Protein AF-A0A232FLD1-F1 (afdb_monomer_lite)

Secondary structure (DSSP, 8-state):
--HHHHHHHHHHHHHHHT--HHHHHHHHHHHHHHHHHTT------B---EEE-SSSSEEE---SS---B-PPPPPPPTTEEEEEE--TTS--SEEEEEE--SS--SS------TT---PPP--------HHHHHHHHHS-HHHHHHHHHHHH------------S--S---------------SSSSSSS--

Structure (mmCIF, N/CA/C/O backbone):
data_AF-A0A232FLD1-F1
#
_entry.id   AF-A0A232FLD1-F1
#
loop_
_atom_site.group_PDB
_atom_site.id
_atom_site.type_symbol
_atom_site.label_atom_id
_atom_site.label_alt_id
_atom_site.label_comp_id
_atom_site.label_asym_id
_atom_site.label_entity_id
_atom_site.label_seq_id
_atom_site.pdbx_PDB_ins_code
_atom_site.Cartn_x
_atom_site.Cartn_y
_atom_site.Cartn_z
_atom_site.occupancy
_atom_site.B_iso_or_equiv
_atom_site.auth_seq_id
_atom_site.auth_comp_id
_atom_site.auth_asym_id
_atom_site.auth_atom_id
_atom_site.pdbx_PDB_model_num
ATOM 1 N N . MET A 1 1 ? 43.182 34.857 35.102 1.00 57.34 1 MET A N 1
ATOM 2 C CA . MET A 1 1 ? 42.384 33.949 35.948 1.00 57.34 1 MET A CA 1
ATOM 3 C C . MET A 1 1 ? 42.572 34.431 37.368 1.00 57.34 1 MET A C 1
ATOM 5 O O . MET A 1 1 ? 43.715 34.477 37.807 1.00 57.34 1 MET A O 1
ATOM 9 N N . SER A 1 2 ? 41.520 34.961 37.990 1.00 70.44 2 SER A N 1
ATOM 10 C CA . SER A 1 2 ? 41.622 35.536 39.333 1.00 70.44 2 SER A CA 1
ATOM 11 C C . SER A 1 2 ? 41.696 34.419 40.380 1.00 70.44 2 SER A C 1
ATOM 13 O O . SER A 1 2 ? 41.243 33.302 40.125 1.00 70.44 2 SER A O 1
ATOM 15 N N . ASP A 1 3 ? 42.262 34.694 41.558 1.00 75.56 3 ASP A N 1
ATOM 16 C CA . ASP A 1 3 ? 42.304 33.707 42.648 1.00 75.56 3 ASP A CA 1
ATOM 17 C C . ASP A 1 3 ? 40.899 33.240 43.076 1.00 75.56 3 ASP A C 1
ATOM 19 O O . ASP A 1 3 ? 40.738 32.104 43.521 1.00 75.56 3 ASP A O 1
ATOM 23 N N . ALA A 1 4 ? 39.872 34.070 42.857 1.00 72.56 4 ALA A N 1
ATOM 24 C CA . ALA A 1 4 ? 38.474 33.713 43.082 1.00 72.56 4 ALA A CA 1
ATOM 25 C C . ALA A 1 4 ? 37.968 32.645 42.093 1.00 72.56 4 ALA A C 1
ATOM 27 O O . ALA A 1 4 ? 37.269 31.720 42.500 1.00 72.56 4 ALA A O 1
ATOM 28 N N . ASP A 1 5 ? 38.373 32.718 40.820 1.00 74.94 5 ASP A N 1
ATOM 29 C CA . ASP A 1 5 ? 37.974 31.739 39.798 1.00 74.94 5 ASP A CA 1
ATOM 30 C C . ASP A 1 5 ? 38.596 30.363 40.068 1.00 74.94 5 ASP A C 1
ATOM 32 O O . ASP A 1 5 ? 37.961 29.330 39.859 1.00 74.94 5 ASP A O 1
ATOM 36 N N . ARG A 1 6 ? 39.842 30.343 40.564 1.00 77.50 6 ARG A N 1
ATOM 37 C CA . ARG A 1 6 ? 40.538 29.105 40.946 1.00 77.50 6 ARG A CA 1
ATOM 38 C C . ARG A 1 6 ? 39.862 28.432 42.140 1.00 77.50 6 ARG A C 1
ATOM 40 O O . ARG A 1 6 ? 39.667 27.220 42.113 1.00 77.50 6 ARG A O 1
ATOM 47 N N . ALA A 1 7 ? 39.452 29.214 43.138 1.00 75.50 7 ALA A N 1
ATOM 48 C CA . ALA A 1 7 ? 38.727 28.702 44.296 1.00 75.50 7 ALA A CA 1
ATOM 49 C C . ALA A 1 7 ? 37.329 28.167 43.928 1.00 75.50 7 ALA A C 1
ATOM 51 O O . ALA A 1 7 ? 36.922 27.129 44.448 1.00 75.50 7 ALA A O 1
ATOM 52 N N . ASP A 1 8 ? 36.612 28.819 43.002 1.00 78.94 8 ASP A N 1
ATOM 53 C CA . ASP A 1 8 ? 35.313 28.326 42.512 1.00 78.94 8 ASP A CA 1
ATOM 54 C C . ASP A 1 8 ? 35.464 27.000 41.747 1.00 78.94 8 ASP A C 1
ATOM 56 O O . ASP A 1 8 ? 34.686 26.064 41.946 1.00 78.94 8 ASP A O 1
ATOM 60 N N . LEU A 1 9 ? 36.510 26.870 40.924 1.00 74.81 9 LEU A N 1
ATOM 61 C CA . LEU A 1 9 ? 36.803 25.632 40.197 1.00 74.81 9 LEU A CA 1
ATOM 62 C C . LEU A 1 9 ? 37.177 24.477 41.135 1.00 74.81 9 LEU A C 1
ATOM 64 O O . LEU A 1 9 ? 36.679 23.362 40.964 1.00 74.81 9 LEU A O 1
ATOM 68 N N . GLU A 1 10 ? 38.002 24.740 42.150 1.00 79.25 10 GLU A N 1
ATOM 69 C CA . GLU A 1 10 ? 38.352 23.752 43.176 1.00 79.25 10 GLU A CA 1
ATOM 70 C C . GLU A 1 10 ? 37.126 23.340 44.006 1.00 79.25 10 GLU A C 1
ATOM 72 O O . GLU A 1 10 ? 36.937 22.151 44.273 1.00 79.25 10 GLU A O 1
ATOM 77 N N . ALA A 1 11 ? 36.238 24.283 44.344 1.00 74.50 11 ALA A N 1
ATOM 78 C CA . ALA A 1 11 ? 34.995 23.995 45.058 1.00 74.50 11 ALA A CA 1
ATOM 79 C C . ALA A 1 11 ? 34.036 23.125 44.228 1.00 74.50 11 ALA A C 1
ATOM 81 O O . ALA A 1 11 ? 33.461 22.164 44.748 1.00 74.50 11 ALA A O 1
ATOM 82 N N . ARG A 1 12 ? 33.905 23.403 42.924 1.00 75.00 12 ARG A N 1
ATOM 83 C CA . ARG A 1 12 ? 33.100 22.583 42.004 1.00 75.00 12 ARG A CA 1
ATOM 84 C C . ARG A 1 12 ? 33.678 21.182 41.850 1.00 75.00 12 ARG A C 1
ATOM 86 O O . ARG A 1 12 ? 32.932 20.214 41.983 1.00 75.00 12 ARG A O 1
ATOM 93 N N . TYR A 1 13 ? 34.991 21.053 41.663 1.00 69.25 13 TYR A N 1
ATOM 94 C CA . TYR A 1 13 ? 35.650 19.749 41.555 1.00 69.25 13 TYR A CA 1
ATOM 95 C C . TYR A 1 13 ? 35.522 18.925 42.849 1.00 69.25 13 TYR A C 1
ATOM 97 O O . TYR A 1 13 ? 35.191 17.739 42.810 1.00 69.25 13 TYR A O 1
ATOM 105 N N . ALA A 1 14 ? 35.672 19.564 44.012 1.00 67.00 14 ALA A N 1
ATOM 106 C CA . ALA A 1 14 ? 35.468 18.925 45.311 1.00 67.00 14 ALA A CA 1
ATOM 107 C C . ALA A 1 14 ? 34.004 18.508 45.551 1.00 67.00 14 ALA A C 1
ATOM 109 O O . ALA A 1 14 ? 33.750 17.473 46.172 1.00 67.00 14 ALA A O 1
ATOM 110 N N . SER A 1 15 ? 33.033 19.281 45.048 1.00 68.31 15 SER A N 1
ATOM 111 C CA . SER A 1 15 ? 31.611 18.916 45.107 1.00 68.31 15 SER A CA 1
ATOM 112 C C . SER A 1 15 ? 31.286 17.700 44.234 1.00 68.31 15 SER A C 1
ATOM 114 O O . SER A 1 15 ? 30.453 16.877 44.613 1.00 68.31 15 SER A O 1
ATOM 116 N N . GLU A 1 16 ? 32.003 17.538 43.118 1.00 65.38 16 GLU A N 1
ATOM 117 C CA . GLU A 1 16 ? 31.844 16.417 42.196 1.00 65.38 16 GLU A CA 1
ATOM 118 C C . GLU A 1 16 ? 32.404 15.114 42.790 1.00 65.38 16 GLU A C 1
ATOM 120 O O . GLU A 1 16 ? 31.765 14.068 42.711 1.00 65.38 16 GLU A O 1
ATOM 125 N N . LEU A 1 17 ? 33.543 15.191 43.488 1.00 61.59 17 LEU A N 1
ATOM 126 C CA . LEU A 1 17 ? 34.167 14.057 44.187 1.00 61.59 17 LEU A CA 1
ATOM 127 C C . LEU A 1 17 ? 33.412 13.607 45.451 1.00 61.59 17 LEU A C 1
ATOM 129 O O . LEU A 1 17 ? 33.620 12.490 45.922 1.00 61.59 17 LEU A O 1
ATOM 133 N N . ARG A 1 18 ? 32.522 14.444 46.006 1.00 62.69 18 ARG A N 1
ATOM 134 C CA . ARG A 1 18 ? 31.638 14.081 47.135 1.00 62.69 18 ARG A CA 1
ATOM 135 C C . ARG A 1 18 ? 30.351 13.374 46.715 1.00 62.69 18 ARG A C 1
ATOM 137 O O . ARG A 1 18 ? 29.563 12.986 47.580 1.00 62.69 18 ARG A O 1
ATOM 144 N N . LYS A 1 19 ? 30.105 13.206 45.417 1.00 65.31 19 LYS A N 1
ATOM 145 C CA . LYS A 1 19 ? 28.912 12.519 44.920 1.00 65.31 19 LYS A CA 1
ATOM 146 C C . LYS A 1 19 ? 29.014 11.033 45.247 1.00 65.31 19 LYS A C 1
ATOM 148 O O . LYS A 1 19 ? 29.755 10.284 44.622 1.00 65.31 19 LYS A O 1
ATOM 153 N N . GLY A 1 20 ? 28.277 10.618 46.273 1.00 64.62 20 GLY A N 1
ATOM 154 C CA . GLY A 1 20 ? 28.237 9.229 46.714 1.00 64.62 20 GLY A CA 1
ATOM 155 C C . GLY A 1 20 ? 27.625 8.285 45.667 1.00 64.62 20 GLY A C 1
ATOM 156 O O . GLY A 1 20 ? 27.011 8.733 44.694 1.00 64.62 20 GLY A O 1
ATOM 157 N N . PRO A 1 21 ? 27.709 6.964 45.890 1.00 59.19 21 PRO A N 1
ATOM 158 C CA . PRO A 1 21 ? 27.173 5.946 44.980 1.00 59.19 21 PRO A CA 1
ATOM 159 C C . PRO A 1 21 ? 25.674 6.126 44.686 1.00 59.19 21 PRO A C 1
ATOM 161 O O . PRO A 1 21 ? 25.210 5.776 43.604 1.00 59.19 21 PRO A O 1
ATOM 164 N N . LEU A 1 22 ? 24.937 6.759 45.605 1.00 59.09 22 LEU A N 1
ATOM 165 C CA . LEU A 1 22 ? 23.527 7.109 45.442 1.00 59.09 22 LEU A CA 1
ATOM 166 C C . LEU A 1 22 ? 23.293 8.165 44.339 1.00 59.09 22 LEU A C 1
ATOM 168 O O . LEU A 1 22 ? 22.346 8.036 43.574 1.00 59.09 22 LEU A O 1
ATOM 172 N N . TYR A 1 23 ? 24.170 9.170 44.200 1.00 64.25 23 TYR A N 1
ATOM 173 C CA . TYR A 1 23 ? 24.067 10.188 43.139 1.00 64.25 23 TYR A CA 1
ATOM 174 C C . TYR A 1 23 ? 24.330 9.582 41.755 1.00 64.25 23 TYR A C 1
ATOM 176 O O . TYR A 1 23 ? 23.629 9.890 40.791 1.00 64.25 23 TYR A O 1
ATOM 184 N N . SER A 1 24 ? 25.314 8.682 41.673 1.00 60.22 24 SER A N 1
ATOM 185 C CA . SER A 1 24 ? 25.627 7.945 40.446 1.00 60.22 24 SER A CA 1
ATOM 186 C C . SER A 1 24 ? 24.468 7.024 40.042 1.00 60.22 24 SER A C 1
ATOM 188 O O . SER A 1 24 ? 24.045 7.036 38.890 1.00 60.22 24 SER A O 1
ATOM 190 N N . ALA A 1 25 ? 23.865 6.313 41.004 1.00 61.12 25 ALA A N 1
ATOM 191 C CA . ALA A 1 25 ? 22.706 5.454 40.766 1.00 61.12 25 ALA A CA 1
ATOM 192 C C . ALA A 1 25 ? 21.467 6.229 40.277 1.00 61.12 25 ALA A C 1
ATOM 194 O O . ALA A 1 25 ? 20.800 5.771 39.353 1.00 61.12 25 ALA A O 1
ATOM 195 N N . VAL A 1 26 ? 21.188 7.414 40.839 1.00 65.88 26 VAL A N 1
ATOM 196 C CA . VAL A 1 26 ? 20.074 8.283 40.409 1.00 65.88 26 VAL A CA 1
ATOM 197 C C . VAL A 1 26 ? 20.296 8.813 38.990 1.00 65.88 26 VAL A C 1
ATOM 199 O O . VAL A 1 26 ? 19.385 8.758 38.168 1.00 65.88 26 VAL A O 1
ATOM 202 N N . LYS A 1 27 ? 21.519 9.253 38.659 1.00 68.19 27 LYS A N 1
ATOM 203 C CA . LYS A 1 27 ? 21.869 9.663 37.289 1.00 68.19 27 LYS A CA 1
ATOM 204 C C . LYS A 1 27 ? 21.741 8.506 36.297 1.00 68.19 27 LYS A C 1
ATOM 206 O O . LYS A 1 27 ? 21.186 8.704 35.223 1.00 68.19 27 LYS A O 1
ATOM 211 N N . ILE A 1 28 ? 22.204 7.307 36.655 1.00 63.25 28 ILE A N 1
ATOM 212 C CA . ILE A 1 28 ? 22.067 6.103 35.822 1.00 63.25 28 ILE A CA 1
ATOM 213 C C . ILE A 1 28 ? 20.587 5.774 35.581 1.00 63.25 28 ILE A C 1
ATOM 215 O O . ILE A 1 28 ? 20.222 5.510 34.441 1.00 63.25 28 ILE A O 1
ATOM 219 N N . PHE A 1 29 ? 19.736 5.847 36.611 1.00 61.19 29 PHE A N 1
ATOM 220 C CA . PHE A 1 29 ? 18.293 5.601 36.489 1.00 61.19 29 PHE A CA 1
ATOM 221 C C . PHE A 1 29 ? 17.578 6.619 35.588 1.00 61.19 29 PHE A C 1
ATOM 223 O O . PHE A 1 29 ? 16.702 6.241 34.813 1.00 61.19 29 PHE A O 1
ATOM 230 N N . GLU A 1 30 ? 17.954 7.900 35.647 1.00 60.53 30 GLU A N 1
ATOM 231 C CA . GLU A 1 30 ? 17.393 8.906 34.737 1.00 60.53 30 GLU A CA 1
ATOM 232 C C . GLU A 1 30 ? 17.860 8.705 33.289 1.00 60.53 30 GLU A C 1
ATOM 234 O O . GLU A 1 30 ? 17.052 8.790 32.365 1.00 60.53 30 GLU A O 1
ATOM 239 N N . PHE A 1 31 ? 19.137 8.373 33.068 1.00 60.50 31 PHE A N 1
ATOM 240 C CA . PHE A 1 31 ? 19.652 8.106 31.721 1.00 60.50 31 PHE A CA 1
ATOM 241 C C . PHE A 1 31 ? 19.048 6.839 31.096 1.00 60.50 31 PHE A C 1
ATOM 243 O O . PHE A 1 31 ? 18.761 6.837 29.897 1.00 60.50 31 PHE A O 1
ATOM 250 N N . THR A 1 32 ? 18.808 5.777 31.876 1.00 60.34 32 THR A N 1
ATOM 251 C CA . THR A 1 32 ? 18.155 4.554 31.375 1.00 60.34 32 THR A CA 1
ATOM 252 C C . THR A 1 32 ? 16.670 4.768 31.091 1.00 60.34 32 THR A C 1
ATOM 254 O O . THR A 1 32 ? 16.173 4.255 30.087 1.00 60.34 32 THR A O 1
ATOM 257 N N . ALA A 1 33 ? 15.974 5.571 31.902 1.00 60.44 33 ALA A N 1
ATOM 258 C CA . ALA A 1 33 ? 14.586 5.947 31.645 1.00 60.44 33 ALA A CA 1
ATOM 259 C C . ALA A 1 33 ? 14.441 6.752 30.339 1.00 60.44 33 ALA A C 1
ATOM 261 O O . ALA A 1 33 ? 13.556 6.462 29.538 1.00 60.44 33 ALA A O 1
ATOM 262 N N . ILE A 1 34 ? 15.349 7.698 30.070 1.00 59.12 34 ILE A N 1
ATOM 263 C CA . ILE A 1 34 ? 15.339 8.502 28.834 1.00 59.12 34 ILE A CA 1
ATOM 264 C C . ILE A 1 34 ? 15.610 7.636 27.588 1.00 59.12 34 ILE A C 1
ATOM 266 O O . ILE A 1 34 ? 14.965 7.821 26.555 1.00 59.12 34 ILE A O 1
ATOM 270 N N . LEU A 1 35 ? 16.511 6.649 27.677 1.00 56.31 35 LEU A N 1
ATOM 271 C CA . LEU A 1 35 ? 16.819 5.738 26.564 1.00 56.31 35 LEU A CA 1
ATOM 272 C C . LEU A 1 35 ? 15.666 4.769 26.241 1.00 56.31 35 LEU A C 1
ATOM 274 O O . LEU A 1 35 ? 15.440 4.454 25.074 1.00 56.31 35 LEU A O 1
ATOM 278 N N . ALA A 1 36 ? 14.912 4.330 27.254 1.00 54.75 36 ALA A N 1
ATOM 279 C CA . ALA A 1 36 ? 13.738 3.475 27.070 1.00 54.75 36 ALA A CA 1
ATOM 280 C C . ALA A 1 36 ? 12.569 4.217 26.390 1.00 54.75 36 ALA A C 1
ATOM 282 O O . ALA A 1 36 ? 11.867 3.639 25.558 1.00 54.75 36 ALA A O 1
ATOM 283 N N . VAL A 1 37 ? 12.395 5.511 26.684 1.00 57.53 37 VAL A N 1
ATOM 284 C CA . VAL A 1 37 ? 11.355 6.359 26.069 1.00 57.53 37 VAL A CA 1
ATOM 285 C C . VAL A 1 37 ? 11.613 6.587 24.571 1.00 57.53 37 VAL A C 1
ATOM 287 O O . VAL A 1 37 ? 10.666 6.650 23.792 1.00 57.53 37 VAL A O 1
ATOM 290 N N . LEU A 1 38 ? 12.876 6.613 24.130 1.00 54.28 38 LEU A N 1
ATOM 291 C CA . LEU A 1 38 ? 13.248 6.797 22.717 1.00 54.28 38 LEU A CA 1
ATOM 292 C C . LEU A 1 38 ? 13.067 5.546 21.829 1.00 54.28 38 LEU A C 1
ATOM 294 O O . LEU A 1 38 ? 13.134 5.663 20.609 1.00 54.28 38 LEU A O 1
ATOM 298 N N . CYS A 1 39 ? 12.821 4.358 22.397 1.00 47.97 39 CYS A N 1
ATOM 299 C CA . CYS A 1 39 ? 12.681 3.109 21.626 1.00 47.97 39 CYS A CA 1
ATOM 300 C C . CYS A 1 39 ? 11.241 2.757 21.205 1.00 47.97 39 CYS A C 1
ATOM 302 O O . CYS A 1 39 ? 11.027 1.731 20.559 1.00 47.97 39 CYS A O 1
ATOM 304 N N . SER A 1 40 ? 10.240 3.566 21.549 1.00 51.56 40 SER A N 1
ATOM 305 C CA . SER A 1 40 ? 8.832 3.182 21.378 1.00 51.56 40 SER A CA 1
ATOM 306 C C . SER A 1 40 ? 8.204 3.846 20.153 1.00 51.56 40 SER A C 1
ATOM 308 O O . SER A 1 40 ? 7.460 4.812 20.280 1.00 51.56 40 SER A O 1
ATOM 310 N N . GLY A 1 41 ? 8.507 3.346 18.953 1.00 52.53 41 GLY A N 1
ATOM 311 C CA . GLY A 1 41 ? 7.889 3.877 17.732 1.00 52.53 41 GLY A CA 1
ATOM 312 C C . GLY A 1 41 ? 8.099 3.077 16.451 1.00 52.53 41 GLY A C 1
ATOM 313 O O . GLY A 1 41 ? 7.935 3.635 15.371 1.00 52.53 41 GLY A O 1
ATOM 314 N N . ALA A 1 42 ? 8.475 1.796 16.519 1.00 52.53 42 ALA A N 1
ATOM 315 C CA . ALA A 1 42 ? 8.526 0.984 15.307 1.00 52.53 42 ALA A CA 1
ATOM 316 C C . ALA A 1 42 ? 7.091 0.619 14.888 1.00 52.53 42 ALA A C 1
ATOM 318 O O . ALA A 1 42 ? 6.440 -0.195 15.544 1.00 52.53 42 ALA A O 1
ATOM 319 N N . VAL A 1 43 ? 6.590 1.222 13.805 1.00 55.09 43 VAL A N 1
ATOM 320 C CA . VAL A 1 43 ? 5.377 0.741 13.131 1.00 55.09 43 VAL A CA 1
ATOM 321 C C . VAL A 1 43 ? 5.741 -0.583 12.466 1.00 55.09 43 VAL A C 1
ATOM 323 O O . VAL A 1 43 ? 6.412 -0.624 11.436 1.00 55.09 43 VAL A O 1
ATOM 326 N N . VAL A 1 44 ? 5.379 -1.684 13.116 1.00 57.72 44 VAL A N 1
ATOM 327 C CA . VAL A 1 44 ? 5.582 -3.032 12.582 1.00 57.72 44 VAL A CA 1
ATOM 328 C C . VAL A 1 44 ? 4.511 -3.278 11.526 1.00 57.72 44 VAL A C 1
ATOM 330 O O . VAL A 1 44 ? 3.322 -3.155 11.821 1.00 57.72 44 VAL A O 1
ATOM 333 N N . ALA A 1 45 ? 4.931 -3.631 10.309 1.00 64.94 45 ALA A N 1
ATOM 334 C CA . ALA A 1 45 ? 4.017 -4.098 9.274 1.00 64.94 45 ALA A CA 1
ATOM 335 C C . ALA A 1 45 ? 3.221 -5.295 9.815 1.00 64.94 45 ALA A C 1
ATOM 337 O O . ALA A 1 45 ? 3.808 -6.253 10.325 1.00 64.94 45 ALA A O 1
ATOM 338 N N . GLN A 1 46 ? 1.895 -5.216 9.747 1.00 81.62 46 GLN A N 1
ATOM 339 C CA . GLN A 1 46 ? 1.016 -6.298 10.176 1.00 81.62 46 GLN A CA 1
ATOM 340 C C . GLN A 1 46 ? 0.471 -6.995 8.938 1.00 81.62 46 GLN A C 1
ATOM 342 O O . GLN A 1 46 ? -0.136 -6.356 8.081 1.00 81.62 46 GLN A O 1
ATOM 347 N N . ASP A 1 47 ? 0.697 -8.302 8.845 1.00 89.25 47 ASP A N 1
ATOM 348 C CA . ASP A 1 47 ? 0.154 -9.108 7.758 1.00 89.25 47 ASP A CA 1
ATOM 349 C C . ASP A 1 47 ? -1.359 -9.305 7.916 1.00 89.25 47 ASP A C 1
ATOM 351 O O . ASP A 1 47 ? -1.905 -9.301 9.020 1.00 89.25 47 ASP A O 1
ATOM 355 N N . CYS A 1 48 ? -2.032 -9.540 6.791 1.00 92.81 48 CYS A N 1
ATOM 356 C CA . CYS A 1 48 ? -3.447 -9.889 6.746 1.00 92.81 48 CYS A CA 1
ATOM 357 C C . CYS A 1 48 ? -3.749 -11.158 7.554 1.00 92.81 48 CYS A C 1
ATOM 359 O O . CYS A 1 48 ? -3.236 -12.235 7.241 1.00 92.81 48 CYS A O 1
ATOM 361 N N . LYS A 1 49 ? -4.666 -11.058 8.525 1.00 94.38 49 LYS A N 1
ATOM 362 C CA . LYS A 1 49 ? -5.304 -12.215 9.165 1.00 94.38 49 LYS A CA 1
ATOM 363 C C . LYS A 1 49 ? -6.480 -12.706 8.304 1.00 94.38 49 LYS A C 1
ATOM 365 O O . LYS A 1 49 ? -7.515 -12.035 8.262 1.00 94.38 49 LYS A O 1
ATOM 370 N N . PRO A 1 50 ? -6.353 -13.850 7.606 1.00 95.06 50 PRO A N 1
ATOM 371 C CA . PRO A 1 50 ? -7.324 -14.272 6.603 1.00 95.06 50 PRO A CA 1
ATOM 372 C C . PRO A 1 50 ? -8.616 -14.814 7.228 1.00 95.06 50 PRO A C 1
ATOM 374 O O . PRO A 1 50 ? -8.579 -15.626 8.153 1.00 95.06 50 PRO A O 1
ATOM 377 N N . VAL A 1 51 ? -9.760 -14.437 6.653 1.00 95.38 51 VAL A N 1
ATOM 378 C CA . VAL A 1 51 ? -11.086 -14.995 6.964 1.00 95.38 51 VAL A CA 1
ATOM 379 C C . VAL A 1 51 ? -11.784 -15.422 5.677 1.00 95.38 51 VAL A C 1
ATOM 381 O O . VAL A 1 51 ? -11.805 -14.683 4.691 1.00 95.38 51 VAL A O 1
ATOM 384 N N . HIS A 1 52 ? -12.380 -16.615 5.692 1.00 95.31 52 HIS A N 1
ATOM 385 C CA . HIS A 1 52 ? -13.166 -17.154 4.586 1.00 95.31 52 HIS A CA 1
ATOM 386 C C . HIS A 1 52 ? -14.658 -17.137 4.917 1.00 95.31 52 HIS A C 1
ATOM 388 O O . HIS A 1 52 ? -15.073 -17.627 5.962 1.00 95.31 52 HIS A O 1
ATOM 394 N N . PHE A 1 53 ? -15.463 -16.658 3.970 1.00 95.00 53 PHE A N 1
ATOM 395 C CA . PHE A 1 53 ? -16.929 -16.651 4.059 1.00 95.00 53 PHE A CA 1
ATOM 396 C C . PHE A 1 53 ? -17.593 -17.627 3.071 1.00 95.00 53 PHE A C 1
ATOM 398 O O . PHE A 1 53 ? -18.744 -17.444 2.697 1.00 95.00 53 PHE A O 1
ATOM 405 N N . GLY A 1 54 ? -16.864 -18.652 2.612 1.00 93.19 54 GLY A N 1
ATOM 406 C CA . GLY A 1 54 ? -17.366 -19.629 1.633 1.00 93.19 54 GLY A CA 1
ATOM 407 C C . GLY A 1 54 ? -17.304 -19.170 0.171 1.00 93.19 54 GLY A C 1
ATOM 408 O O . GLY A 1 54 ? -17.809 -19.865 -0.705 1.00 93.19 54 GLY A O 1
ATOM 409 N N . TYR A 1 55 ? -16.669 -18.026 -0.093 1.00 92.88 55 TYR A N 1
ATOM 410 C CA . TYR A 1 55 ? -16.400 -17.522 -1.439 1.00 92.88 55 TYR A CA 1
ATOM 411 C C . TYR A 1 55 ? -14.995 -17.900 -1.926 1.00 92.88 55 TYR A C 1
ATOM 413 O O . TYR A 1 55 ? -14.214 -18.581 -1.263 1.00 92.88 55 TYR A O 1
ATOM 421 N N . ASP A 1 56 ? -14.678 -17.418 -3.117 1.00 92.62 56 ASP A N 1
ATOM 422 C CA . ASP A 1 56 ? -13.482 -17.672 -3.904 1.00 92.62 56 ASP A CA 1
ATOM 423 C C . ASP A 1 56 ? -12.236 -16.891 -3.446 1.00 92.62 56 ASP A C 1
ATOM 425 O O . ASP A 1 56 ? -11.175 -17.048 -4.047 1.00 92.62 56 ASP A O 1
ATOM 429 N N . SER A 1 57 ? -12.315 -16.061 -2.399 1.00 95.00 57 SER A N 1
ATOM 430 C CA . SER A 1 57 ? -11.149 -15.401 -1.795 1.00 95.00 57 SER A CA 1
ATOM 431 C C . SER A 1 57 ? -11.334 -15.121 -0.297 1.00 95.00 57 SER A C 1
ATOM 433 O O . SER A 1 57 ? -12.389 -15.387 0.279 1.00 95.00 57 SER A O 1
ATOM 435 N N . ILE A 1 58 ? -10.282 -14.593 0.331 1.00 95.50 58 ILE A N 1
ATOM 436 C CA . ILE A 1 58 ? -10.263 -14.184 1.741 1.00 95.50 58 ILE A CA 1
ATOM 437 C C . ILE A 1 58 ? -10.649 -12.714 1.909 1.00 95.50 58 ILE A C 1
ATOM 439 O O . ILE A 1 58 ? -10.457 -11.898 1.004 1.00 95.50 58 ILE A O 1
ATOM 443 N N . VAL A 1 59 ? -11.059 -12.346 3.115 1.00 94.12 59 VAL A N 1
ATOM 444 C CA . VAL A 1 59 ? -10.954 -10.967 3.610 1.00 94.12 59 VAL A CA 1
ATOM 445 C C . VAL A 1 59 ? -9.908 -10.897 4.722 1.00 94.12 59 VAL A C 1
ATOM 447 O O . VAL A 1 59 ? -9.563 -11.928 5.301 1.00 94.12 59 VAL A O 1
ATOM 450 N N . CYS A 1 60 ? -9.403 -9.699 5.010 1.00 94.19 60 CYS A N 1
ATOM 451 C CA . CYS A 1 60 ? -8.516 -9.462 6.148 1.00 94.19 60 CYS A CA 1
ATOM 452 C C . CYS A 1 60 ? -9.347 -8.996 7.339 1.00 94.19 60 CYS A C 1
ATOM 454 O O . CYS A 1 60 ? -10.112 -8.037 7.229 1.00 94.19 60 CYS A O 1
ATOM 456 N N . GLU A 1 61 ? -9.244 -9.703 8.461 1.00 94.25 61 GLU A N 1
ATOM 457 C CA . GLU A 1 61 ? -9.914 -9.293 9.689 1.00 94.25 61 GLU A CA 1
ATOM 458 C C . GLU A 1 61 ? -9.231 -8.053 10.271 1.00 94.25 61 GLU A C 1
ATOM 460 O O . GLU A 1 61 ? -8.040 -8.077 10.573 1.00 94.25 61 GLU A O 1
ATOM 465 N N . CYS A 1 62 ? -10.018 -7.002 10.485 1.00 92.50 62 CYS A N 1
ATOM 466 C CA . CYS A 1 62 ? -9.596 -5.793 11.174 1.00 92.50 62 CYS A CA 1
ATOM 467 C C . CYS A 1 62 ? -10.507 -5.562 12.385 1.00 92.50 62 CYS A C 1
ATOM 469 O O . CYS A 1 62 ? -11.732 -5.491 12.265 1.00 92.50 62 CYS A O 1
ATOM 471 N N . ASN A 1 63 ? -9.911 -5.485 13.572 1.00 93.19 63 ASN A N 1
ATOM 472 C CA . ASN A 1 63 ? -10.596 -5.297 14.845 1.00 93.19 63 ASN A CA 1
ATOM 473 C C . ASN A 1 63 ? -9.818 -4.304 15.735 1.00 93.19 63 ASN A C 1
ATOM 475 O O . ASN A 1 63 ? -8.982 -3.536 15.263 1.00 93.19 63 ASN A O 1
ATOM 479 N N . ALA A 1 64 ? -10.147 -4.228 17.028 1.00 91.88 64 ALA A N 1
ATOM 480 C CA . ALA A 1 64 ? -9.518 -3.270 17.943 1.00 91.88 64 ALA A CA 1
ATOM 481 C C . ALA A 1 64 ? -8.016 -3.523 18.175 1.00 91.88 64 ALA A C 1
ATOM 483 O O . ALA A 1 64 ? -7.279 -2.581 18.458 1.00 91.88 64 ALA A O 1
ATOM 484 N N . THR A 1 65 ? -7.554 -4.768 18.076 1.00 90.06 65 THR A N 1
ATOM 485 C CA . THR A 1 65 ? -6.181 -5.155 18.431 1.00 90.06 65 THR A CA 1
ATOM 486 C C . THR A 1 65 ? -5.321 -5.519 17.228 1.00 90.06 65 THR A C 1
ATOM 488 O O . THR A 1 65 ? -4.105 -5.616 17.373 1.00 90.06 65 THR A O 1
ATOM 491 N N . HIS A 1 66 ? -5.921 -5.711 16.054 1.00 89.00 66 HIS A N 1
ATOM 492 C CA . HIS A 1 66 ? -5.209 -6.125 14.853 1.00 89.00 66 HIS A CA 1
ATOM 493 C C . HIS A 1 66 ? -5.903 -5.628 13.588 1.00 89.00 66 HIS A C 1
ATOM 495 O O . HIS A 1 66 ? -7.110 -5.820 13.453 1.00 89.00 66 HIS A O 1
ATOM 501 N N . CYS A 1 67 ? -5.126 -5.052 12.671 1.00 89.75 67 CYS A N 1
ATOM 502 C CA . CYS A 1 67 ? -5.482 -4.793 11.274 1.00 89.75 67 CYS A CA 1
ATOM 503 C C . CYS A 1 67 ? -4.194 -4.860 10.445 1.00 89.75 67 CYS A C 1
ATOM 505 O O . CYS A 1 67 ? -3.124 -4.530 10.960 1.00 89.75 67 CYS A O 1
ATOM 507 N N . ASP A 1 68 ? -4.275 -5.263 9.180 1.00 89.94 68 ASP A N 1
ATOM 508 C CA . ASP A 1 68 ? -3.109 -5.266 8.304 1.00 89.94 68 ASP A CA 1
ATOM 509 C C . ASP A 1 68 ? -2.606 -3.847 8.022 1.00 89.94 68 ASP A C 1
ATOM 511 O O . ASP A 1 68 ? -3.382 -2.904 7.894 1.00 89.94 68 ASP A O 1
ATOM 515 N N . SER A 1 69 ? -1.288 -3.686 7.955 1.00 83.62 69 SER A N 1
ATOM 516 C CA . SER A 1 69 ? -0.644 -2.394 7.732 1.00 83.62 69 SER A CA 1
ATOM 517 C C . SER A 1 69 ? 0.556 -2.570 6.818 1.00 83.62 69 SER A C 1
ATOM 519 O O . SER A 1 69 ? 1.428 -3.408 7.067 1.00 83.62 69 SER A O 1
ATOM 521 N N . TYR A 1 70 ? 0.595 -1.753 5.768 1.00 81.88 70 TYR A N 1
ATOM 522 C CA . TYR A 1 70 ? 1.648 -1.750 4.765 1.00 81.88 70 TYR A CA 1
ATOM 523 C C . TYR A 1 70 ? 2.356 -0.399 4.848 1.00 81.88 70 TYR A C 1
ATOM 525 O O . TYR A 1 70 ? 1.724 0.617 4.569 1.00 81.88 70 TYR A O 1
ATOM 533 N N . PRO A 1 71 ? 3.634 -0.359 5.255 1.00 76.44 71 PRO A N 1
ATOM 534 C CA . PRO A 1 71 ? 4.362 0.897 5.338 1.00 76.44 71 PRO A CA 1
ATOM 535 C C . PRO A 1 71 ? 4.545 1.493 3.943 1.00 76.44 71 PRO A C 1
ATOM 537 O O . PRO A 1 71 ? 4.715 0.750 2.965 1.00 76.44 71 PRO A O 1
ATOM 540 N N . ASP A 1 72 ? 4.577 2.823 3.874 1.00 78.31 72 ASP A N 1
ATOM 541 C CA . ASP A 1 72 ? 4.800 3.526 2.618 1.00 78.31 72 ASP A CA 1
ATOM 542 C C . ASP A 1 72 ? 6.110 3.075 1.959 1.00 78.31 72 ASP A C 1
ATOM 544 O O . ASP A 1 72 ? 7.149 2.927 2.623 1.00 78.31 72 ASP A O 1
ATOM 548 N N . PRO A 1 73 ? 6.090 2.805 0.643 1.00 79.88 73 PRO A N 1
ATOM 549 C CA . PRO A 1 73 ? 7.272 2.345 -0.055 1.00 79.88 73 PRO A CA 1
ATOM 550 C C . PRO A 1 73 ? 8.327 3.450 -0.095 1.00 79.88 73 PRO A C 1
ATOM 552 O O . PRO A 1 73 ? 8.165 4.478 -0.749 1.00 79.88 73 PRO A O 1
ATOM 555 N N . ILE A 1 74 ? 9.475 3.188 0.524 1.00 85.25 74 ILE A N 1
ATOM 556 C CA . ILE A 1 74 ? 10.683 3.979 0.286 1.00 85.25 74 ILE A CA 1
ATOM 557 C C . ILE A 1 74 ? 11.141 3.709 -1.148 1.00 85.25 74 ILE A C 1
ATOM 559 O O . ILE A 1 74 ? 11.323 2.552 -1.534 1.00 85.25 74 ILE A O 1
ATOM 563 N N . SER A 1 75 ? 11.343 4.777 -1.926 1.00 89.31 75 SER A N 1
ATOM 564 C CA . SER A 1 75 ? 11.806 4.671 -3.312 1.00 89.31 75 SER A CA 1
ATOM 565 C C . SER A 1 75 ? 13.067 3.795 -3.401 1.00 89.31 75 SER A C 1
ATOM 567 O O . SER A 1 75 ? 14.037 4.049 -2.676 1.00 89.31 75 SER A O 1
ATOM 569 N N . PRO A 1 76 ? 13.073 2.744 -4.244 1.00 92.38 76 PRO A N 1
ATOM 570 C CA . PRO A 1 76 ? 14.202 1.833 -4.328 1.00 92.38 76 PRO A CA 1
ATOM 571 C C . PRO A 1 76 ? 15.437 2.529 -4.912 1.00 92.38 76 PRO A C 1
ATOM 573 O O . PRO A 1 76 ? 15.349 3.453 -5.722 1.00 92.38 76 PRO A O 1
ATOM 576 N N . GLY A 1 77 ? 16.621 2.045 -4.531 1.00 93.94 77 GLY A N 1
ATOM 577 C CA . GLY A 1 77 ? 17.879 2.498 -5.125 1.00 93.94 77 GLY A CA 1
ATOM 578 C C . GLY A 1 77 ? 17.947 2.229 -6.635 1.00 93.94 77 GLY A C 1
ATOM 579 O O . GLY A 1 77 ? 17.207 1.408 -7.181 1.00 93.94 77 GLY A O 1
ATOM 580 N N . LYS A 1 78 ? 18.877 2.901 -7.329 1.00 93.56 78 LYS A N 1
ATOM 581 C CA . LYS A 1 78 ? 19.077 2.717 -8.778 1.00 93.56 78 LYS A CA 1
ATOM 582 C C . LYS A 1 78 ? 19.240 1.234 -9.132 1.00 93.56 78 LYS A C 1
ATOM 584 O O . LYS A 1 78 ? 20.044 0.531 -8.524 1.00 93.56 78 LYS A O 1
ATOM 589 N N . GLY A 1 79 ? 18.510 0.782 -10.151 1.00 93.94 79 GLY A N 1
ATOM 590 C CA . GLY A 1 79 ? 18.554 -0.607 -10.611 1.00 93.94 79 GLY A CA 1
ATOM 591 C C . GLY A 1 79 ? 17.784 -1.594 -9.728 1.00 93.94 79 GLY A C 1
ATOM 592 O O . GLY A 1 79 ? 17.955 -2.799 -9.896 1.00 93.94 79 GLY A O 1
ATOM 593 N N . ALA A 1 80 ? 16.942 -1.124 -8.808 1.00 95.38 80 ALA A N 1
ATOM 594 C CA . ALA A 1 80 ? 16.031 -1.951 -8.023 1.00 95.38 80 ALA A CA 1
ATOM 595 C C . ALA A 1 80 ? 14.568 -1.552 -8.263 1.00 95.38 80 ALA A C 1
ATOM 597 O O . ALA A 1 80 ? 14.278 -0.469 -8.770 1.00 95.38 80 ALA A O 1
ATOM 598 N N . PHE A 1 81 ? 13.648 -2.451 -7.921 1.00 93.81 81 PHE A N 1
ATOM 599 C CA . PHE A 1 81 ? 12.208 -2.223 -7.999 1.00 93.81 81 PHE A CA 1
ATOM 600 C C . PHE A 1 81 ? 11.496 -2.828 -6.788 1.00 93.81 81 PHE A C 1
ATOM 602 O O . PHE A 1 81 ? 12.005 -3.758 -6.159 1.00 93.81 81 PHE A O 1
ATOM 609 N N . ILE A 1 82 ? 10.298 -2.317 -6.508 1.00 94.12 82 ILE A N 1
ATOM 610 C CA . ILE A 1 82 ? 9.362 -2.885 -5.536 1.00 94.12 82 ILE A CA 1
ATOM 611 C C . ILE A 1 82 ? 8.119 -3.329 -6.306 1.00 94.12 82 ILE A C 1
ATOM 613 O O . ILE A 1 82 ? 7.591 -2.580 -7.126 1.00 94.12 82 ILE A O 1
ATOM 617 N N . TRP A 1 83 ? 7.661 -4.552 -6.057 1.00 93.00 83 TRP A N 1
ATOM 618 C CA . TRP A 1 83 ? 6.446 -5.113 -6.634 1.00 93.00 83 TRP A CA 1
ATOM 619 C C . TRP A 1 83 ? 5.464 -5.484 -5.525 1.00 93.00 83 TRP A C 1
ATOM 621 O O . TRP A 1 83 ? 5.812 -6.208 -4.596 1.00 93.00 83 TRP A O 1
ATOM 631 N N . TYR A 1 84 ? 4.230 -5.003 -5.648 1.00 93.00 84 TYR A N 1
ATOM 632 C CA . TYR A 1 84 ? 3.107 -5.397 -4.806 1.00 93.00 84 TYR A CA 1
ATOM 633 C C . TYR A 1 84 ? 2.154 -6.308 -5.580 1.00 93.00 84 TYR A C 1
ATOM 635 O O . TYR A 1 84 ? 1.766 -5.998 -6.708 1.00 93.00 84 TYR A O 1
ATOM 643 N N . ALA A 1 85 ? 1.760 -7.424 -4.967 1.00 94.31 85 ALA A N 1
ATOM 644 C CA . ALA A 1 85 ? 0.839 -8.385 -5.565 1.00 94.31 85 ALA A CA 1
ATOM 645 C C . ALA A 1 85 ? -0.367 -8.672 -4.661 1.00 94.31 85 ALA A C 1
ATOM 647 O O . ALA A 1 85 ? -0.223 -8.951 -3.469 1.00 94.31 85 ALA A O 1
ATOM 648 N N . THR A 1 86 ? -1.551 -8.694 -5.270 1.00 93.88 86 THR A N 1
ATOM 649 C CA . THR A 1 86 ? -2.795 -9.183 -4.668 1.00 93.88 86 THR A CA 1
ATOM 650 C C . THR A 1 86 ? -3.325 -10.323 -5.526 1.00 93.88 86 THR A C 1
ATOM 652 O O . THR A 1 86 ? -3.261 -10.260 -6.753 1.00 93.88 86 THR A O 1
ATOM 655 N N . SER A 1 87 ? -3.839 -11.383 -4.905 1.00 95.00 87 SER A N 1
ATOM 656 C CA . SER A 1 87 ? -4.357 -12.535 -5.642 1.00 95.00 87 SER A CA 1
ATOM 657 C C . SER A 1 87 ? -5.577 -13.157 -4.983 1.00 95.00 87 SER A C 1
ATOM 659 O O . SER A 1 87 ? -5.812 -13.024 -3.777 1.00 95.00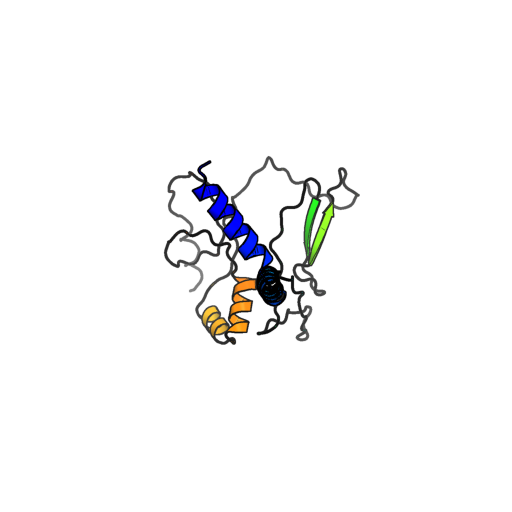 87 SER A O 1
ATOM 661 N N . ARG A 1 88 ? -6.344 -13.890 -5.795 1.00 94.75 88 ARG A N 1
ATOM 662 C CA . ARG A 1 88 ? -7.490 -14.683 -5.343 1.00 94.75 88 ARG A CA 1
ATOM 663 C C . ARG A 1 88 ? -7.099 -15.671 -4.238 1.00 94.75 88 ARG A C 1
ATOM 665 O O . ARG A 1 88 ? -7.827 -15.797 -3.260 1.00 94.75 88 ARG A O 1
ATOM 672 N N . ASN A 1 89 ? -5.907 -16.260 -4.351 1.00 91.81 89 ASN A N 1
ATOM 673 C CA . ASN A 1 89 ? -5.352 -17.234 -3.407 1.00 91.81 89 ASN A CA 1
ATOM 674 C C . ASN A 1 89 ? -4.866 -16.615 -2.082 1.00 91.81 89 ASN A C 1
ATOM 676 O O . ASN A 1 89 ? -4.341 -17.335 -1.240 1.00 91.81 89 ASN A O 1
ATOM 680 N N . GLY A 1 90 ? -5.018 -15.300 -1.892 1.00 92.62 90 GLY A N 1
ATOM 681 C CA . GLY A 1 90 ? -4.836 -14.661 -0.589 1.00 92.62 90 GLY A CA 1
ATOM 682 C C . GLY A 1 90 ? -3.617 -13.758 -0.447 1.00 92.62 90 GLY A C 1
ATOM 683 O O . GLY A 1 90 ? -3.366 -13.275 0.649 1.00 92.62 90 GLY A O 1
ATOM 684 N N . GLN A 1 91 ? -2.873 -13.453 -1.518 1.00 93.62 91 GLN A N 1
ATOM 685 C CA . GLN A 1 91 ? -1.899 -12.356 -1.430 1.00 93.62 91 GLN A CA 1
ATOM 686 C C . GLN A 1 91 ? -2.649 -11.034 -1.249 1.00 93.62 91 GLN A C 1
ATOM 688 O O . GLN A 1 91 ? -3.639 -10.788 -1.945 1.00 93.62 91 GLN A O 1
ATOM 693 N N . ARG A 1 92 ? -2.192 -10.195 -0.322 1.00 92.81 92 ARG A N 1
ATOM 694 C CA . ARG A 1 92 ? -2.776 -8.890 0.003 1.00 92.81 92 ARG A CA 1
ATOM 695 C C . ARG A 1 92 ? -1.633 -7.895 0.084 1.00 92.81 92 ARG A C 1
ATOM 697 O O . ARG A 1 92 ? -0.806 -8.021 0.976 1.00 92.81 92 ARG A O 1
ATOM 704 N N . LEU A 1 93 ? -1.512 -7.050 -0.948 1.00 91.19 93 LEU A N 1
ATOM 705 C CA . LEU A 1 93 ? -0.397 -6.110 -1.135 1.00 91.19 93 LEU A CA 1
ATOM 706 C C . LEU A 1 93 ? 0.964 -6.720 -0.750 1.00 91.19 93 LEU A C 1
ATOM 708 O O . LEU A 1 93 ? 1.789 -6.110 -0.075 1.00 91.19 93 LEU A O 1
ATOM 712 N N . LYS A 1 94 ? 1.208 -7.963 -1.186 1.00 91.12 94 LYS A N 1
ATOM 713 C CA . LYS A 1 94 ? 2.429 -8.683 -0.836 1.00 91.12 94 LYS A CA 1
ATOM 714 C C . LYS A 1 94 ? 3.606 -8.009 -1.527 1.00 91.12 94 LYS A C 1
ATOM 716 O O . LYS A 1 94 ? 3.698 -8.062 -2.754 1.00 91.12 94 LYS A O 1
ATOM 721 N N . ARG A 1 95 ? 4.500 -7.419 -0.736 1.00 90.94 95 ARG A N 1
ATOM 722 C CA . ARG A 1 95 ? 5.722 -6.774 -1.215 1.00 90.94 95 ARG A CA 1
ATOM 723 C C . ARG A 1 95 ? 6.751 -7.805 -1.679 1.00 90.94 95 ARG A C 1
ATOM 725 O O . ARG A 1 95 ? 6.933 -8.856 -1.069 1.00 90.94 95 ARG A O 1
ATOM 732 N N . THR A 1 96 ? 7.436 -7.496 -2.770 1.00 92.62 96 THR A N 1
ATOM 733 C CA . THR A 1 96 ? 8.611 -8.208 -3.272 1.00 92.62 96 THR A CA 1
ATOM 734 C C . THR A 1 96 ? 9.605 -7.186 -3.803 1.00 92.62 96 THR A C 1
ATOM 736 O O . THR A 1 96 ? 9.283 -6.408 -4.698 1.00 92.62 96 THR A O 1
ATOM 739 N N . ASP A 1 97 ? 10.814 -7.194 -3.259 1.00 93.62 97 ASP A N 1
ATOM 740 C CA . ASP A 1 97 ? 11.918 -6.366 -3.731 1.00 93.62 97 ASP A CA 1
ATOM 741 C C . ASP A 1 97 ? 12.723 -7.126 -4.789 1.00 93.62 97 ASP A C 1
ATOM 743 O O . ASP A 1 97 ? 12.958 -8.332 -4.677 1.00 93.62 97 ASP A O 1
ATOM 747 N N . GLY A 1 98 ? 13.159 -6.424 -5.830 1.00 93.31 98 GLY A N 1
ATOM 748 C CA . GLY A 1 98 ? 13.881 -7.035 -6.936 1.00 93.31 98 GLY A CA 1
ATOM 749 C C . GLY A 1 98 ? 14.915 -6.115 -7.566 1.00 93.31 98 GLY A C 1
ATOM 750 O O . GLY A 1 98 ? 15.010 -4.928 -7.258 1.00 93.31 98 GLY A O 1
ATOM 751 N N . LYS A 1 99 ? 15.722 -6.691 -8.462 1.00 94.81 99 LYS A N 1
ATOM 752 C CA . LYS A 1 99 ? 16.757 -5.979 -9.219 1.00 94.81 99 LYS A CA 1
ATOM 753 C C . LYS A 1 99 ? 16.399 -5.933 -10.696 1.00 94.81 99 LYS A C 1
ATOM 755 O O . LYS A 1 99 ? 16.001 -6.941 -11.279 1.00 94.81 99 LYS A O 1
ATOM 760 N N . ILE A 1 100 ? 16.578 -4.764 -11.293 1.00 92.62 100 ILE A N 1
ATOM 761 C CA . ILE A 1 100 ? 16.426 -4.535 -12.724 1.00 92.62 100 ILE A CA 1
ATOM 762 C C . ILE A 1 100 ? 17.646 -5.125 -13.427 1.00 92.62 100 ILE A C 1
ATOM 764 O O . ILE A 1 100 ? 18.791 -4.843 -13.070 1.00 92.62 100 ILE A O 1
ATOM 768 N N . GLN A 1 101 ? 17.393 -5.958 -14.428 1.00 91.19 101 GLN A N 1
ATOM 769 C CA . GLN A 1 101 ? 18.435 -6.563 -15.247 1.00 91.19 101 GLN A CA 1
ATOM 770 C C . GLN A 1 101 ? 18.694 -5.713 -16.490 1.00 91.19 101 GLN A C 1
ATOM 772 O O . GLN A 1 101 ? 17.803 -5.028 -16.988 1.00 91.19 101 GLN A O 1
ATOM 777 N N . SER A 1 102 ? 19.916 -5.777 -17.016 1.00 88.06 102 SER A N 1
ATOM 778 C CA . SER A 1 102 ? 20.306 -5.030 -18.218 1.00 88.06 102 SER A CA 1
ATOM 779 C C . SER A 1 102 ? 19.696 -5.586 -19.507 1.00 88.06 102 SER A C 1
ATOM 781 O O . SER A 1 102 ? 19.676 -4.892 -20.522 1.00 88.06 102 SER A O 1
ATOM 783 N N . LYS A 1 103 ? 19.215 -6.834 -19.489 1.00 86.06 103 LYS A N 1
ATOM 784 C CA . LYS A 1 103 ? 18.588 -7.501 -20.633 1.00 86.06 103 LYS A CA 1
ATOM 785 C C . LYS A 1 103 ? 17.326 -8.252 -20.193 1.00 86.06 103 LYS A C 1
ATOM 787 O O . LYS A 1 103 ? 17.301 -8.763 -19.074 1.00 86.06 103 LYS A O 1
ATOM 792 N N . PRO A 1 104 ? 16.294 -8.341 -21.051 1.00 84.62 104 PRO A N 1
ATOM 793 C CA . PRO A 1 104 ? 15.118 -9.160 -20.777 1.00 84.62 104 PRO A CA 1
ATOM 794 C C . PRO A 1 104 ? 15.476 -10.651 -20.743 1.00 84.62 104 PRO A C 1
ATOM 796 O O . PRO A 1 104 ? 16.162 -11.140 -21.641 1.00 84.62 104 PRO A O 1
ATOM 799 N N . ASN A 1 105 ? 14.948 -11.387 -19.766 1.00 82.00 105 ASN A N 1
ATOM 800 C CA . ASN A 1 105 ? 15.079 -12.845 -19.688 1.00 82.00 105 ASN A CA 1
ATOM 801 C C . ASN A 1 105 ? 13.859 -13.539 -20.310 1.00 82.00 105 ASN A C 1
ATOM 803 O O . ASN A 1 105 ? 13.080 -14.180 -19.609 1.00 82.00 105 ASN A O 1
ATOM 807 N N . GLY A 1 106 ? 13.696 -13.400 -21.630 1.00 84.31 106 GLY A N 1
ATOM 808 C CA . GLY A 1 106 ? 12.627 -14.059 -22.393 1.00 84.31 106 GLY A CA 1
ATOM 809 C C . GLY A 1 106 ? 11.196 -13.688 -21.963 1.00 84.31 106 GLY A C 1
ATOM 810 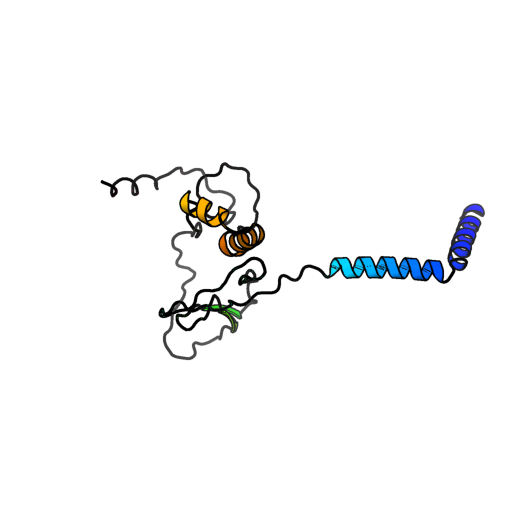O O . GLY A 1 106 ? 10.978 -12.826 -21.116 1.00 84.31 106 GLY A O 1
ATOM 811 N N . GLY A 1 107 ? 10.202 -14.339 -22.574 1.00 87.69 107 GLY A N 1
ATOM 812 C CA . GLY A 1 107 ? 8.783 -14.127 -22.263 1.00 87.69 107 GLY A CA 1
ATOM 813 C C . GLY A 1 107 ? 8.174 -12.851 -22.860 1.00 87.69 107 GLY A C 1
ATOM 814 O O . GLY A 1 107 ? 8.688 -12.275 -23.821 1.00 87.69 107 GLY A O 1
ATOM 815 N N . TYR A 1 108 ? 7.035 -12.428 -22.306 1.00 90.69 108 TYR A N 1
ATOM 816 C CA . TYR A 1 108 ? 6.321 -11.233 -22.757 1.00 90.69 108 TYR A CA 1
ATOM 817 C C . TYR A 1 108 ? 7.075 -9.965 -22.361 1.00 90.69 108 TYR A C 1
ATOM 819 O O . TYR A 1 108 ? 7.451 -9.787 -21.205 1.00 90.69 108 TYR A O 1
ATOM 827 N N . THR A 1 109 ? 7.273 -9.066 -23.325 1.00 90.38 109 THR A N 1
ATOM 828 C CA . THR A 1 109 ? 8.004 -7.814 -23.110 1.00 90.38 109 THR A CA 1
ATOM 829 C C . THR A 1 109 ? 7.059 -6.624 -23.184 1.00 90.38 109 THR A C 1
ATOM 831 O O . THR A 1 109 ? 6.424 -6.391 -24.210 1.00 90.38 109 THR A O 1
ATOM 834 N N . VAL A 1 110 ? 7.021 -5.838 -22.109 1.00 90.94 110 VAL A N 1
ATOM 835 C CA . VAL A 1 110 ? 6.379 -4.519 -22.066 1.00 90.94 110 VAL A CA 1
ATOM 836 C C . VAL A 1 110 ? 7.477 -3.461 -22.119 1.00 90.94 110 VAL A C 1
ATOM 838 O O . VAL A 1 110 ? 8.439 -3.527 -21.355 1.00 90.94 110 VAL A O 1
ATOM 841 N N . ARG A 1 111 ? 7.362 -2.500 -23.042 1.00 91.62 111 ARG A N 1
ATOM 842 C CA . ARG A 1 111 ? 8.332 -1.410 -23.218 1.00 91.62 111 ARG A CA 1
ATOM 843 C C . ARG A 1 111 ? 7.709 -0.102 -22.748 1.00 91.62 111 ARG A C 1
ATOM 845 O O . ARG A 1 111 ? 6.630 0.253 -23.210 1.00 91.62 111 ARG A O 1
ATOM 852 N N . ILE A 1 112 ? 8.398 0.590 -21.849 1.00 92.94 112 ILE A N 1
ATOM 853 C CA . ILE A 1 112 ? 8.007 1.911 -21.353 1.00 92.94 112 ILE A CA 1
ATOM 854 C C . ILE A 1 112 ? 8.808 2.946 -22.142 1.00 92.94 112 ILE A C 1
ATOM 856 O O . ILE A 1 112 ? 10.034 2.864 -22.185 1.00 92.94 112 ILE A O 1
ATOM 860 N N . ASP A 1 113 ? 8.110 3.883 -22.774 1.00 96.00 113 ASP A N 1
ATOM 861 C CA . ASP A 1 113 ? 8.692 5.034 -23.461 1.00 96.00 113 ASP A CA 1
ATOM 862 C C . ASP A 1 113 ? 8.455 6.277 -22.595 1.00 96.00 113 ASP A C 1
ATOM 864 O O . ASP A 1 113 ? 7.312 6.703 -22.425 1.00 96.00 113 ASP A O 1
ATOM 868 N N . SER A 1 114 ? 9.520 6.808 -21.990 1.00 94.94 114 SER A N 1
ATOM 869 C CA . SER A 1 114 ? 9.447 7.954 -21.077 1.00 94.94 114 SER A CA 1
ATOM 870 C C . SER A 1 114 ? 9.271 9.296 -21.783 1.00 94.94 114 SER A C 1
ATOM 872 O O . SER A 1 114 ? 8.914 10.270 -21.125 1.00 94.94 114 SER A O 1
ATOM 874 N N . ASP A 1 115 ? 9.503 9.355 -23.096 1.00 97.69 115 ASP A N 1
ATOM 875 C CA . ASP A 1 115 ? 9.405 10.597 -23.869 1.00 97.69 115 ASP A CA 1
ATOM 876 C C . ASP A 1 115 ? 7.957 10.867 -24.305 1.00 97.69 115 ASP A C 1
ATOM 878 O O . ASP A 1 115 ? 7.585 11.992 -24.647 1.00 97.69 115 ASP A O 1
ATOM 882 N N . LYS A 1 116 ? 7.104 9.838 -24.248 1.00 97.44 116 LYS A N 1
ATOM 883 C CA . LYS A 1 116 ? 5.684 9.931 -24.574 1.00 97.44 116 LYS A CA 1
ATOM 884 C C . LYS A 1 116 ? 4.835 10.127 -23.317 1.00 97.44 116 LYS A C 1
ATOM 886 O O . LYS A 1 116 ? 4.465 9.173 -22.635 1.00 97.44 116 LYS A O 1
ATOM 891 N N . LEU A 1 117 ? 4.485 11.382 -23.050 1.00 95.69 117 LEU A N 1
ATOM 892 C CA . LEU A 1 117 ? 3.651 11.775 -21.912 1.00 95.69 117 LEU A CA 1
ATOM 893 C C . LEU A 1 117 ? 2.150 11.763 -22.250 1.00 95.69 117 LEU A C 1
ATOM 895 O O . LEU A 1 117 ? 1.753 11.952 -23.400 1.00 95.69 117 LEU A O 1
ATOM 899 N N . TYR A 1 118 ? 1.322 11.571 -21.222 1.00 94.94 118 TYR A N 1
ATOM 900 C CA . TYR A 1 118 ? -0.144 11.596 -21.300 1.00 94.94 118 TYR A CA 1
ATOM 901 C C . TYR A 1 118 ? -0.721 12.511 -20.202 1.00 94.94 118 TYR A C 1
ATOM 903 O O . TYR A 1 118 ? -0.099 13.506 -19.834 1.00 94.94 118 TYR A O 1
ATOM 911 N N . GLN A 1 119 ? -1.917 12.212 -19.687 1.00 96.00 119 GLN A N 1
ATOM 912 C CA . GLN A 1 119 ? -2.551 12.994 -18.630 1.00 96.00 119 GLN A CA 1
ATOM 913 C C . GLN A 1 119 ? -1.774 12.931 -17.310 1.00 96.00 119 GLN A C 1
ATOM 915 O O . GLN A 1 119 ? -1.227 11.892 -16.938 1.00 96.00 119 GLN A O 1
ATOM 920 N N . SER A 1 120 ? -1.801 14.035 -16.564 1.00 94.06 120 SER A N 1
ATOM 921 C CA . SER A 1 120 ? -1.375 14.036 -15.166 1.00 94.06 120 SER A CA 1
ATOM 922 C C . SER A 1 120 ? -2.414 13.324 -14.302 1.00 94.06 120 SER A C 1
ATOM 924 O O . SER A 1 120 ? -3.621 13.515 -14.483 1.00 94.06 120 SER A O 1
ATOM 926 N N . ILE A 1 121 ? -1.951 12.510 -13.356 1.00 91.06 121 ILE A N 1
ATOM 927 C CA . ILE A 1 121 ? -2.816 11.838 -12.389 1.00 91.06 121 ILE A CA 1
ATOM 928 C C . ILE A 1 121 ? -2.991 12.757 -11.187 1.00 91.06 121 ILE A C 1
ATOM 930 O O . ILE A 1 121 ? -2.019 13.083 -10.512 1.00 91.06 121 ILE A O 1
ATOM 934 N N . GLN A 1 122 ? -4.236 13.162 -10.926 1.00 90.44 122 GLN A N 1
ATOM 935 C CA . GLN A 1 122 ? -4.558 13.939 -9.732 1.00 90.44 122 GLN A CA 1
ATOM 936 C C . GLN A 1 122 ? -4.460 13.067 -8.486 1.00 90.44 122 GLN A C 1
ATOM 938 O O . GLN A 1 122 ? -3.710 13.428 -7.596 1.00 90.44 122 GLN A O 1
ATOM 943 N N . GLY A 1 123 ? -5.167 11.926 -8.455 1.00 83.69 123 GLY A N 1
ATOM 944 C CA . GLY A 1 123 ? -5.247 11.036 -7.297 1.00 83.69 123 GLY A CA 1
ATOM 945 C C . GLY A 1 123 ? -6.186 9.847 -7.473 1.00 83.69 123 GLY A C 1
ATOM 946 O O . GLY A 1 123 ? -6.866 9.722 -8.492 1.00 83.69 123 GLY A O 1
ATOM 947 N N . PHE A 1 124 ? -6.248 9.007 -6.439 1.00 85.06 124 PHE A N 1
ATOM 948 C CA . PHE A 1 124 ? -7.204 7.908 -6.291 1.00 85.06 124 PHE A CA 1
ATOM 949 C C . PHE A 1 124 ? -7.779 7.937 -4.872 1.00 85.06 124 PHE A C 1
ATOM 951 O O . PHE A 1 124 ? -7.082 8.313 -3.935 1.00 85.06 124 PHE A O 1
ATOM 958 N N . GLY A 1 125 ? -9.041 7.544 -4.695 1.00 85.69 125 GLY A N 1
ATOM 959 C CA . GLY A 1 125 ? -9.673 7.572 -3.377 1.00 85.69 125 GLY A CA 1
ATOM 960 C C . GLY A 1 125 ? -11.016 6.854 -3.321 1.00 85.69 125 GLY A C 1
ATOM 961 O O . GLY A 1 125 ? -11.418 6.178 -4.268 1.00 85.69 125 GLY A O 1
ATOM 962 N N . GLY A 1 126 ? -11.702 7.015 -2.189 1.00 81.94 126 GLY A N 1
ATOM 963 C CA . GLY A 1 126 ? -13.044 6.490 -1.938 1.00 81.94 126 GLY A CA 1
ATOM 964 C C . GLY A 1 126 ? -14.076 7.595 -1.699 1.00 81.94 126 GLY A C 1
ATOM 965 O O . GLY A 1 126 ? -13.738 8.769 -1.557 1.00 81.94 126 GLY A O 1
ATOM 966 N N . ALA A 1 127 ? -15.351 7.210 -1.637 1.00 85.75 127 ALA A N 1
ATOM 967 C CA . ALA A 1 127 ? -16.455 8.122 -1.351 1.00 85.75 127 ALA A CA 1
ATOM 968 C C . ALA A 1 127 ? -16.804 8.125 0.145 1.00 85.75 127 ALA A C 1
ATOM 970 O O . ALA A 1 127 ? -17.097 7.079 0.726 1.00 85.75 127 ALA A O 1
ATOM 971 N N . PHE A 1 128 ? -16.840 9.310 0.757 1.00 86.88 128 PHE A N 1
ATOM 972 C CA . PHE A 1 128 ? -17.254 9.492 2.149 1.00 86.88 128 PHE A CA 1
ATOM 973 C C . PHE A 1 128 ? -18.741 9.863 2.219 1.00 86.88 128 PHE A C 1
ATOM 975 O O . PHE A 1 128 ? -19.110 11.029 2.312 1.00 86.88 128 PHE A O 1
ATOM 982 N N . THR A 1 129 ? -19.605 8.857 2.083 1.00 90.56 129 THR A N 1
ATOM 983 C CA . THR A 1 129 ? -21.069 9.027 2.111 1.00 90.56 129 THR A CA 1
ATOM 984 C C . THR A 1 129 ? -21.628 8.907 3.531 1.00 90.56 129 THR A C 1
ATOM 986 O O . THR A 1 129 ? -20.970 8.348 4.409 1.00 90.56 129 THR A O 1
ATOM 989 N N . ASP A 1 130 ? -22.880 9.324 3.749 1.00 92.56 130 ASP A N 1
ATOM 990 C CA . ASP A 1 130 ? -23.583 9.119 5.028 1.00 92.56 130 ASP A CA 1
ATOM 991 C C . ASP A 1 130 ? -23.575 7.647 5.459 1.00 92.56 130 ASP A C 1
ATOM 993 O O . ASP A 1 130 ? -23.336 7.331 6.623 1.00 92.56 130 ASP A O 1
ATOM 997 N N . SER A 1 131 ? -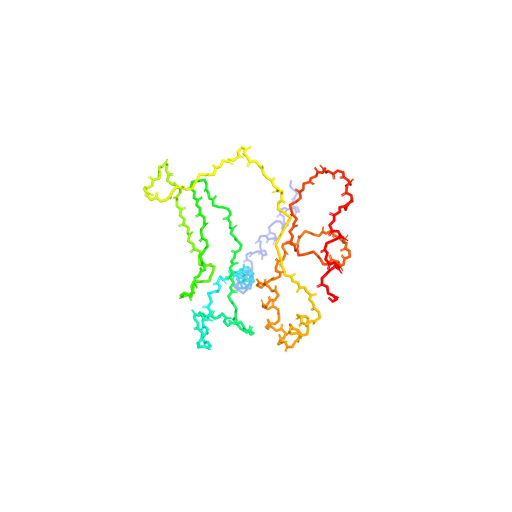23.763 6.729 4.506 1.00 95.94 131 SER A N 1
ATOM 998 C CA . SER A 1 131 ? -23.714 5.288 4.771 1.00 95.94 131 SER A CA 1
ATOM 999 C C . SER A 1 131 ? -22.332 4.825 5.248 1.00 95.94 131 SER A C 1
ATOM 1001 O O . SER A 1 131 ? -22.238 4.046 6.198 1.00 95.94 131 SER A O 1
ATOM 1003 N N . ALA A 1 132 ? -21.252 5.351 4.658 1.00 89.94 132 ALA A N 1
ATOM 1004 C CA . ALA A 1 132 ? -19.893 5.088 5.119 1.00 89.94 132 ALA A CA 1
ATOM 1005 C C . ALA A 1 132 ? -19.689 5.647 6.534 1.00 89.94 132 ALA A C 1
ATOM 1007 O O . ALA A 1 132 ? -19.216 4.931 7.415 1.00 89.94 132 ALA A O 1
ATOM 1008 N N . GLY A 1 133 ? -20.131 6.883 6.784 1.00 91.75 133 GLY A N 1
ATOM 1009 C CA . GLY A 1 133 ? -20.058 7.521 8.096 1.00 91.75 133 GLY A CA 1
ATOM 1010 C C . GLY A 1 133 ? -20.797 6.741 9.188 1.00 91.75 133 GLY A C 1
ATOM 1011 O O . GLY A 1 133 ? -20.237 6.508 10.259 1.00 91.75 133 GLY A O 1
ATOM 1012 N N . ILE A 1 134 ? -22.023 6.280 8.918 1.00 96.06 134 ILE A N 1
ATOM 1013 C CA . ILE A 1 134 ? -22.824 5.474 9.855 1.00 96.06 134 ILE A CA 1
ATOM 1014 C C . ILE A 1 134 ? -22.126 4.144 10.161 1.00 96.06 134 ILE A C 1
ATOM 1016 O O . ILE A 1 134 ? -21.972 3.795 11.334 1.00 96.06 134 ILE A O 1
ATOM 1020 N N . ASN A 1 135 ? -21.646 3.434 9.135 1.00 94.88 135 ASN A N 1
ATOM 1021 C CA . ASN A 1 135 ? -20.958 2.155 9.316 1.00 94.88 135 ASN A CA 1
ATOM 1022 C C . ASN A 1 135 ? -19.648 2.319 10.103 1.00 94.88 135 ASN A C 1
ATOM 1024 O O . ASN A 1 135 ? -19.424 1.596 11.071 1.00 94.88 135 ASN A O 1
ATOM 1028 N N . ILE A 1 136 ? -18.826 3.321 9.779 1.00 92.62 136 ILE A N 1
ATOM 1029 C CA . ILE A 1 136 ? -17.583 3.637 10.505 1.00 92.62 136 ILE A CA 1
ATOM 1030 C C . ILE A 1 136 ? -17.886 4.023 11.963 1.00 92.62 136 ILE A C 1
ATOM 1032 O O . ILE A 1 136 ? -17.207 3.583 12.895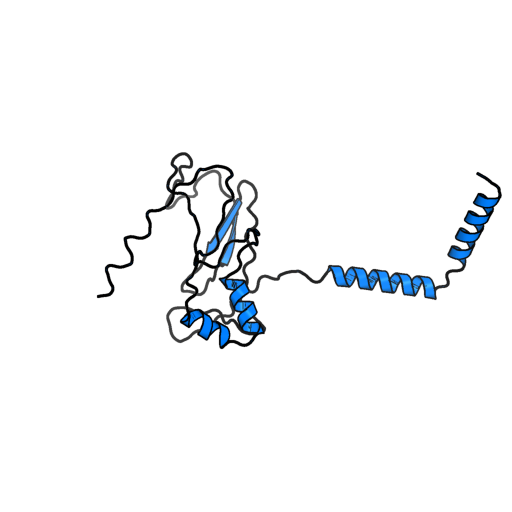 1.00 92.62 136 ILE A O 1
ATOM 1036 N N . LYS A 1 137 ? -18.940 4.815 12.194 1.00 94.38 137 LYS A N 1
ATOM 1037 C CA . LYS A 1 137 ? -19.373 5.217 13.540 1.00 94.38 137 LYS A CA 1
ATOM 1038 C C . LYS A 1 137 ? -19.888 4.039 14.370 1.00 94.38 137 LYS A C 1
ATOM 1040 O O . LYS A 1 137 ? -19.745 4.074 15.589 1.00 94.38 137 LYS A O 1
ATOM 1045 N N . SER A 1 138 ? -20.443 3.004 13.742 1.00 96.81 138 SER A N 1
ATOM 1046 C CA . SER A 1 138 ? -20.923 1.806 14.446 1.00 96.81 138 SER A CA 1
ATOM 1047 C C . SER A 1 138 ? -19.799 0.961 15.067 1.00 96.81 138 SER A C 1
ATOM 1049 O O . SER A 1 138 ? -20.050 0.175 15.977 1.00 96.81 138 SER A O 1
ATOM 1051 N N . LEU A 1 139 ? -18.551 1.151 14.622 1.00 95.00 139 LEU A N 1
ATOM 1052 C CA . LEU A 1 139 ? -17.384 0.435 15.134 1.00 95.00 139 LEU A CA 1
ATOM 1053 C C . LEU A 1 139 ? -16.954 0.941 16.515 1.00 95.00 139 LEU A C 1
ATOM 1055 O O . LEU A 1 139 ? -17.155 2.113 16.865 1.00 95.00 139 LEU A O 1
ATOM 1059 N N . SER A 1 140 ? -16.269 0.069 17.266 1.00 96.56 140 SER A N 1
ATOM 1060 C CA . SER A 1 140 ? -15.579 0.463 18.499 1.00 96.56 140 SER A CA 1
ATOM 1061 C C . SER A 1 140 ? -14.568 1.585 18.214 1.00 96.56 140 SER A C 1
ATOM 1063 O O . SER A 1 140 ? -14.003 1.615 17.115 1.00 96.56 140 SER A O 1
ATOM 1065 N N . PRO A 1 141 ? -14.290 2.491 19.171 1.00 95.81 141 PRO A N 1
ATOM 1066 C CA . PRO A 1 141 ? -13.371 3.607 18.944 1.00 95.81 141 PRO A CA 1
ATOM 1067 C C . PRO A 1 141 ? -12.015 3.170 18.380 1.00 95.81 141 PRO A C 1
ATOM 1069 O O . PRO A 1 141 ? -11.527 3.772 17.428 1.00 95.81 141 PRO A O 1
ATOM 1072 N N . LYS A 1 142 ? -11.450 2.072 18.899 1.00 93.56 142 LYS A N 1
ATOM 1073 C CA . LYS A 1 142 ? -10.143 1.578 18.458 1.00 93.56 142 LYS A CA 1
ATOM 1074 C C . LYS A 1 142 ? -10.184 0.936 17.073 1.00 93.56 142 LYS A C 1
ATOM 1076 O O . LYS A 1 142 ? -9.313 1.192 16.253 1.00 93.56 142 LYS A O 1
ATOM 1081 N N . THR A 1 143 ? -11.216 0.147 16.776 1.00 92.50 143 THR A N 1
ATOM 1082 C CA . THR A 1 143 ? -11.399 -0.422 15.428 1.00 92.50 143 THR A CA 1
ATOM 1083 C C . THR A 1 143 ? -11.616 0.672 14.387 1.00 92.50 143 THR A C 1
ATOM 1085 O O . THR A 1 143 ? -11.093 0.584 13.283 1.00 92.50 143 THR A O 1
ATOM 1088 N N . ARG A 1 144 ? -12.361 1.723 14.746 1.00 93.38 144 ARG A N 1
ATOM 1089 C CA . ARG A 1 144 ? -12.591 2.885 13.886 1.00 93.38 144 ARG A CA 1
ATOM 1090 C C . ARG A 1 144 ? -11.290 3.602 13.544 1.00 93.38 144 ARG A C 1
ATOM 1092 O O . ARG A 1 144 ? -11.063 3.911 12.383 1.00 93.38 144 ARG A O 1
ATOM 1099 N N . GLU A 1 145 ? -10.454 3.849 14.548 1.00 90.44 145 GLU A N 1
ATOM 1100 C CA . GLU A 1 145 ? -9.135 4.455 14.366 1.00 90.44 145 GLU A CA 1
ATOM 1101 C C . GLU A 1 145 ? -8.250 3.591 13.459 1.00 90.44 145 GLU A C 1
ATOM 1103 O O . GLU A 1 145 ? -7.706 4.096 12.481 1.00 90.44 145 GLU A O 1
ATOM 1108 N N . ASN A 1 146 ? -8.182 2.280 13.716 1.00 88.19 146 ASN A N 1
ATOM 1109 C CA . ASN A 1 146 ? -7.417 1.367 12.869 1.00 88.19 146 ASN A CA 1
ATOM 1110 C C . ASN A 1 146 ? -7.913 1.393 11.409 1.00 88.19 146 ASN A C 1
ATOM 1112 O O . ASN A 1 146 ? -7.094 1.452 10.498 1.00 88.19 146 ASN A O 1
ATOM 1116 N N . LEU A 1 147 ? -9.234 1.413 11.181 1.00 88.19 147 LEU A N 1
ATOM 1117 C CA . LEU A 1 147 ? -9.827 1.488 9.840 1.00 88.19 147 LEU A CA 1
ATOM 1118 C C . LEU A 1 147 ? -9.477 2.794 9.106 1.00 88.19 147 LEU A C 1
ATOM 1120 O O . LEU A 1 147 ? -9.166 2.769 7.916 1.00 88.19 147 LEU A O 1
ATOM 1124 N N . ILE A 1 148 ? -9.546 3.934 9.800 1.00 86.38 148 ILE A N 1
ATOM 1125 C CA . ILE A 1 148 ? -9.199 5.241 9.222 1.00 86.38 148 ILE A CA 1
ATOM 1126 C C . ILE A 1 148 ? -7.718 5.270 8.848 1.00 86.38 148 ILE A C 1
ATOM 1128 O O . ILE A 1 148 ? -7.383 5.745 7.767 1.00 86.38 148 ILE A O 1
ATOM 1132 N N . ASN A 1 149 ? -6.851 4.704 9.689 1.00 82.56 149 ASN A N 1
ATOM 1133 C CA . ASN A 1 149 ? -5.424 4.658 9.404 1.00 82.56 149 ASN A CA 1
ATOM 1134 C C . ASN A 1 149 ? -5.136 3.858 8.123 1.00 82.56 149 ASN A C 1
ATOM 1136 O O . ASN A 1 149 ? -4.588 4.388 7.165 1.00 82.56 149 ASN A O 1
ATOM 1140 N N . ILE A 1 150 ? -5.622 2.621 8.018 1.00 77.50 150 ILE A N 1
ATOM 1141 C CA . ILE A 1 150 ? -5.311 1.782 6.847 1.00 77.50 150 ILE A CA 1
ATOM 1142 C C . ILE A 1 150 ? -5.901 2.301 5.522 1.00 77.50 150 ILE A C 1
ATOM 1144 O O . ILE A 1 150 ? -5.354 2.012 4.461 1.00 77.50 150 ILE A O 1
ATOM 1148 N N . GLY A 1 151 ? -7.041 3.002 5.559 1.00 67.31 151 GLY A N 1
ATOM 1149 C CA . GLY A 1 151 ? -7.835 3.302 4.359 1.00 67.31 151 GLY A CA 1
ATOM 1150 C C . GLY A 1 151 ? -7.929 4.777 3.978 1.00 67.31 151 GLY A C 1
ATOM 1151 O O . GLY A 1 151 ? -8.427 5.085 2.896 1.00 67.31 151 GLY A O 1
ATOM 1152 N N . MET A 1 152 ? -7.520 5.689 4.863 1.00 64.12 152 MET A N 1
ATOM 1153 C CA . MET A 1 152 ? -7.705 7.136 4.695 1.00 64.12 152 MET A CA 1
ATOM 1154 C C . MET A 1 152 ? -6.468 7.946 5.095 1.00 64.12 152 MET A C 1
ATOM 1156 O O . MET A 1 152 ? -6.574 9.154 5.305 1.00 64.12 152 MET A O 1
ATOM 1160 N N . GLN A 1 153 ? -5.302 7.306 5.201 1.00 58.69 153 GLN A N 1
ATOM 1161 C CA . GLN A 1 153 ? -4.052 8.024 5.413 1.00 58.69 153 GLN A CA 1
ATOM 1162 C C . GLN A 1 153 ? -3.798 8.960 4.218 1.00 58.69 153 GLN A C 1
ATOM 1164 O O . GLN A 1 153 ? -3.655 8.528 3.075 1.00 58.69 153 GLN A O 1
ATOM 1169 N N . CYS A 1 154 ? -3.769 10.255 4.504 1.00 51.22 154 CYS A N 1
ATOM 1170 C CA . CYS A 1 154 ? -3.260 11.280 3.615 1.00 51.22 154 CYS A CA 1
ATOM 1171 C C . CYS A 1 154 ? -2.040 11.863 4.308 1.00 51.22 154 CYS A C 1
ATOM 1173 O O . CYS A 1 154 ? -2.186 12.355 5.429 1.00 51.22 154 CYS A O 1
ATOM 1175 N N . ASP A 1 155 ? -0.867 11.820 3.681 1.00 42.34 155 ASP A N 1
ATOM 1176 C CA . ASP A 1 155 ? 0.261 12.589 4.197 1.00 42.34 155 ASP A CA 1
ATOM 1177 C C . ASP A 1 155 ? -0.152 14.063 4.283 1.00 42.34 155 ASP A C 1
ATOM 1179 O O . ASP A 1 155 ? -0.620 14.672 3.315 1.00 42.34 155 ASP A O 1
ATOM 1183 N N . GLU A 1 156 ? -0.062 14.607 5.492 1.00 35.75 156 GLU A N 1
ATOM 1184 C CA . GLU A 1 156 ? -0.544 15.933 5.842 1.00 35.75 156 GLU A CA 1
ATOM 1185 C C . GLU A 1 156 ? 0.331 16.997 5.165 1.00 35.75 156 GLU A C 1
ATOM 1187 O O . GLU A 1 156 ? 1.404 17.353 5.648 1.00 35.75 156 GLU A O 1
ATOM 1192 N N . VAL A 1 157 ? -0.139 17.559 4.050 1.00 31.52 157 VAL A N 1
ATOM 1193 C CA . VAL A 1 157 ? 0.264 18.909 3.644 1.00 31.52 157 VAL A CA 1
ATOM 1194 C C . VAL A 1 157 ? -0.864 19.870 3.979 1.00 31.52 157 VAL A C 1
ATOM 1196 O O . VAL A 1 157 ? -1.860 20.001 3.271 1.00 31.52 157 VAL A O 1
ATOM 1199 N N . ALA A 1 158 ? -0.685 20.540 5.117 1.00 36.22 158 ALA A N 1
ATOM 1200 C CA . ALA A 1 158 ? -1.521 21.626 5.586 1.00 36.22 158 ALA A CA 1
ATOM 1201 C C . ALA A 1 158 ? -1.734 22.680 4.488 1.00 36.22 158 ALA A C 1
ATOM 1203 O O . ALA A 1 158 ? -0.803 23.358 4.053 1.00 36.22 158 ALA A O 1
ATOM 1204 N N . SER A 1 159 ? -2.984 22.863 4.076 1.00 29.12 159 SER A N 1
ATOM 1205 C CA . SER A 1 159 ? -3.481 24.087 3.451 1.00 29.12 159 SER A CA 1
ATOM 1206 C C . SER A 1 159 ? -4.985 24.141 3.677 1.00 29.12 159 SER A C 1
ATOM 1208 O O . SER A 1 159 ? -5.744 23.382 3.085 1.00 29.12 159 SER A O 1
ATOM 1210 N N . TYR A 1 160 ? -5.401 25.013 4.592 1.00 36.25 160 TYR A N 1
ATOM 1211 C CA . TYR A 1 160 ? -6.794 25.319 4.896 1.00 36.25 160 TYR A CA 1
ATOM 1212 C C . TYR A 1 160 ? -7.611 25.562 3.616 1.00 36.25 160 TYR A C 1
ATOM 1214 O O . TYR A 1 160 ? -7.436 26.592 2.975 1.00 36.25 160 TYR A O 1
ATOM 1222 N N . GLN A 1 161 ? -8.541 24.663 3.284 1.00 31.92 161 GLN A N 1
ATOM 1223 C CA . GLN A 1 161 ? -9.712 24.959 2.454 1.00 31.92 161 GLN A CA 1
ATOM 1224 C C . GLN A 1 161 ? -10.811 23.912 2.741 1.00 31.92 161 GLN A C 1
ATOM 1226 O O . GLN A 1 161 ? -10.512 22.767 3.059 1.00 31.92 161 GLN A O 1
ATOM 1231 N N . LEU A 1 162 ? -12.074 24.346 2.700 1.00 32.97 162 LEU A N 1
ATOM 1232 C CA . LEU A 1 162 ? -13.290 23.642 3.137 1.00 32.97 162 LEU A CA 1
ATOM 1233 C C . LEU A 1 162 ? -13.422 22.153 2.730 1.00 32.97 162 LEU A C 1
ATOM 1235 O O . LEU A 1 162 ? -12.934 21.760 1.672 1.00 32.97 162 LEU A O 1
ATOM 1239 N N . PRO A 1 163 ? -14.188 21.349 3.504 1.00 37.53 163 PRO A N 1
ATOM 1240 C CA . PRO A 1 163 ? -14.450 19.946 3.204 1.00 37.53 163 PRO A CA 1
ATOM 1241 C C . PRO A 1 163 ? -15.394 19.828 2.001 1.00 37.53 163 PRO A C 1
ATOM 1243 O O . PRO A 1 163 ? -16.613 19.771 2.140 1.00 37.53 163 PRO A O 1
ATOM 1246 N N . LEU A 1 164 ? -14.826 19.784 0.801 1.00 40.03 164 LEU A N 1
ATOM 1247 C CA . LEU A 1 164 ? -15.499 19.296 -0.396 1.00 40.03 164 LEU A CA 1
ATOM 1248 C C . LEU A 1 164 ? -14.672 18.148 -0.974 1.00 40.03 164 LEU A C 1
ATOM 1250 O O . LEU A 1 164 ? -13.650 18.371 -1.604 1.00 40.03 164 LEU A O 1
ATOM 1254 N N . LEU A 1 165 ? -15.141 16.926 -0.703 1.00 43.16 165 LEU A N 1
ATOM 1255 C CA . LEU A 1 165 ? -15.118 15.733 -1.565 1.00 43.16 165 LEU A CA 1
ATOM 1256 C C . LEU A 1 165 ? -13.991 15.626 -2.615 1.00 43.16 165 LEU A C 1
ATOM 1258 O O . LEU A 1 165 ? -14.259 15.391 -3.791 1.00 43.16 165 LEU A O 1
ATOM 1262 N N . THR A 1 166 ? -12.729 15.703 -2.207 1.00 39.66 166 THR A N 1
ATOM 1263 C CA . THR A 1 166 ? -11.611 15.242 -3.039 1.00 39.66 166 THR A CA 1
ATOM 1264 C C . THR A 1 166 ? -10.713 14.348 -2.204 1.00 39.66 166 THR A C 1
ATOM 1266 O O . THR A 1 166 ? -10.098 14.803 -1.242 1.00 39.66 166 THR A O 1
ATOM 1269 N N . GLY A 1 167 ? -10.685 13.059 -2.557 1.00 38.94 167 GLY A N 1
ATOM 1270 C CA . GLY A 1 167 ? -9.726 12.101 -2.018 1.00 38.94 167 GLY A CA 1
ATOM 1271 C C . GLY A 1 167 ? -8.305 12.601 -2.253 1.00 38.94 167 GLY A C 1
ATOM 1272 O O . GLY A 1 167 ? -8.003 13.183 -3.294 1.00 38.94 167 GLY A O 1
ATOM 1273 N N . CYS A 1 168 ? -7.464 12.433 -1.244 1.00 39.53 168 CYS A N 1
ATOM 1274 C CA . CYS A 1 168 ? -6.134 13.005 -1.207 1.00 39.53 168 CYS A CA 1
ATOM 1275 C C . CYS A 1 168 ? -5.255 12.517 -2.355 1.00 39.53 168 CYS A C 1
ATOM 1277 O O . CYS A 1 168 ? -5.025 11.322 -2.520 1.00 39.53 168 CYS A O 1
ATOM 1279 N N . ALA A 1 169 ? -4.716 13.481 -3.089 1.00 36.47 169 ALA A N 1
ATOM 1280 C CA . ALA A 1 169 ? -3.402 13.431 -3.701 1.00 36.47 169 ALA A CA 1
ATOM 1281 C C . ALA A 1 169 ? -3.051 14.856 -4.139 1.00 36.47 169 ALA A C 1
ATOM 1283 O O . ALA A 1 169 ? -3.801 15.511 -4.861 1.00 36.47 169 ALA A O 1
ATOM 1284 N N . THR A 1 170 ? -1.913 15.358 -3.674 1.00 35.19 170 THR A N 1
ATOM 1285 C CA . THR A 1 170 ? -1.349 16.616 -4.160 1.00 35.19 170 THR A CA 1
ATOM 1286 C C . THR A 1 170 ? 0.096 16.369 -4.568 1.00 35.19 170 THR A C 1
ATOM 1288 O O . THR A 1 170 ? 0.948 16.212 -3.694 1.00 35.19 170 THR A O 1
ATOM 1291 N N . PRO A 1 171 ? 0.428 16.381 -5.865 1.00 36.41 171 PRO A N 1
ATOM 1292 C CA . PRO A 1 171 ? 1.747 16.801 -6.285 1.00 36.41 171 PRO A CA 1
ATOM 1293 C C . PRO A 1 171 ? 1.760 18.332 -6.271 1.00 36.41 171 PRO A C 1
ATOM 1295 O O . PRO A 1 171 ? 1.056 18.991 -7.037 1.00 36.41 171 PRO A O 1
ATOM 1298 N N . THR A 1 172 ? 2.547 18.912 -5.371 1.00 36.94 172 THR A N 1
ATOM 1299 C CA . THR A 1 172 ? 2.889 20.331 -5.423 1.00 36.94 172 THR A CA 1
ATOM 1300 C C . THR A 1 172 ? 3.640 20.609 -6.727 1.00 36.94 172 THR A C 1
ATOM 1302 O O . THR A 1 172 ? 4.757 20.141 -6.930 1.00 36.94 172 THR A O 1
ATOM 1305 N N . LEU A 1 173 ? 3.046 21.400 -7.621 1.00 33.88 173 LEU A N 1
ATOM 1306 C CA . LEU A 1 173 ? 3.800 22.123 -8.643 1.00 33.88 173 LEU A CA 1
ATOM 1307 C C . LEU A 1 173 ? 3.500 23.622 -8.517 1.00 33.88 173 LEU A C 1
ATOM 1309 O O . LEU A 1 173 ? 2.331 24.018 -8.545 1.00 33.88 173 LEU A O 1
ATOM 1313 N N . PRO A 1 174 ? 4.533 24.469 -8.360 1.00 34.88 174 PRO A N 1
ATOM 1314 C CA . PRO A 1 174 ? 4.366 25.906 -8.337 1.00 34.88 174 PRO A CA 1
ATOM 1315 C C . PRO A 1 174 ? 4.147 26.391 -9.770 1.00 34.88 174 PRO A C 1
ATOM 1317 O O . PRO A 1 174 ? 4.975 26.173 -10.649 1.00 34.88 174 PRO A O 1
ATOM 1320 N N . GLY A 1 175 ? 3.035 27.086 -9.989 1.00 35.88 175 GLY A N 1
ATOM 1321 C CA . GLY A 1 175 ? 2.801 27.832 -11.219 1.00 35.88 175 GLY A CA 1
ATOM 1322 C C . GLY A 1 175 ? 2.069 27.049 -12.301 1.00 35.88 175 GLY A C 1
ATOM 1323 O O . GLY A 1 175 ? 2.667 26.584 -13.260 1.00 35.88 175 GLY A O 1
ATOM 1324 N N . MET A 1 176 ? 0.741 27.034 -12.224 1.00 32.31 176 MET A N 1
ATOM 1325 C CA . MET A 1 176 ? -0.082 27.172 -13.423 1.00 32.31 176 MET A CA 1
ATOM 1326 C C . MET A 1 176 ? -1.380 27.882 -13.058 1.00 32.31 176 MET A C 1
ATOM 1328 O O . MET A 1 176 ? -2.027 27.579 -12.057 1.00 32.31 176 MET A O 1
ATOM 1332 N N . GLY A 1 177 ? -1.675 28.922 -13.833 1.00 30.19 177 GLY A N 1
ATOM 1333 C CA . GLY A 1 177 ? -2.769 29.846 -13.602 1.00 30.19 177 GLY A CA 1
ATOM 1334 C C . GLY A 1 177 ? -4.136 29.173 -13.624 1.00 30.19 177 GLY A C 1
ATOM 1335 O O . GLY A 1 177 ? -4.364 28.157 -14.277 1.00 30.19 177 GLY A O 1
ATOM 1336 N N . ARG A 1 178 ? -5.048 29.812 -12.894 1.00 38.91 178 ARG A N 1
ATOM 1337 C CA . ARG A 1 178 ? -6.488 29.563 -12.852 1.00 38.91 178 ARG A CA 1
ATOM 1338 C C . ARG A 1 178 ? -7.035 29.184 -14.233 1.00 38.91 178 ARG A C 1
ATOM 1340 O O . ARG A 1 178 ? -7.146 30.048 -15.095 1.00 38.91 178 ARG A O 1
ATOM 1347 N N . THR A 1 179 ? -7.456 27.935 -14.401 1.00 30.09 179 THR A N 1
ATOM 1348 C CA . THR A 1 179 ? -8.508 27.597 -15.366 1.00 30.09 179 THR A CA 1
ATOM 1349 C C . THR A 1 179 ? -9.541 26.749 -14.644 1.00 30.09 179 THR A C 1
ATO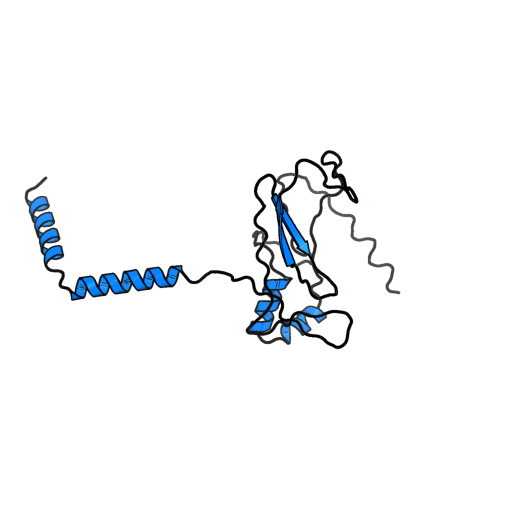M 1351 O O . THR A 1 179 ? -9.305 25.609 -14.257 1.00 30.09 179 THR A O 1
ATOM 1354 N N . LEU A 1 180 ? -10.656 27.411 -14.370 1.00 36.31 180 LEU A N 1
ATOM 1355 C CA . LEU A 1 180 ? -11.869 26.903 -13.760 1.00 36.31 180 LEU A CA 1
ATOM 1356 C C . LEU A 1 180 ? -12.576 25.981 -14.774 1.00 36.31 180 LEU A C 1
ATOM 1358 O O . LEU A 1 180 ? -12.767 26.415 -15.900 1.00 36.31 180 LEU A O 1
ATOM 1362 N N . LEU A 1 181 ? -12.954 24.768 -14.346 1.00 35.88 181 LEU A N 1
ATOM 1363 C CA . LEU A 1 181 ? -14.054 23.905 -14.839 1.00 35.88 181 LEU A CA 1
ATOM 1364 C C . LEU A 1 181 ? -14.193 23.684 -16.370 1.00 35.88 181 LEU A C 1
ATOM 1366 O O . LEU A 1 181 ? -14.457 24.612 -17.126 1.00 35.88 181 LEU A O 1
ATOM 1370 N N . PRO A 1 182 ? -14.178 22.412 -16.818 1.00 37.72 182 PRO A N 1
ATOM 1371 C CA . PRO A 1 182 ? -15.464 21.725 -16.966 1.00 37.72 182 PRO A CA 1
ATOM 1372 C C . PRO A 1 182 ? -15.363 20.227 -16.625 1.00 37.72 182 PRO A C 1
ATOM 1374 O O . PRO A 1 182 ? -14.904 19.419 -17.423 1.00 37.72 182 PRO A O 1
ATOM 1377 N N . PHE A 1 183 ? -15.814 19.836 -15.434 1.00 32.97 183 PHE A N 1
ATOM 1378 C CA . PHE A 1 183 ? -16.103 18.425 -15.112 1.00 32.97 183 PHE A CA 1
ATOM 1379 C C . PHE A 1 183 ? -17.484 18.247 -14.456 1.00 32.97 183 PHE A C 1
ATOM 1381 O O . PHE A 1 183 ? -17.812 17.168 -13.974 1.00 32.97 183 PHE A O 1
ATOM 1388 N N . LEU A 1 184 ? -18.323 19.291 -14.466 1.00 34.78 184 LEU A N 1
ATOM 1389 C CA . LEU A 1 184 ? -19.629 19.317 -13.795 1.00 34.78 184 LEU A CA 1
ATOM 1390 C C . LEU A 1 184 ? -20.833 19.204 -14.744 1.00 34.78 184 LEU A C 1
ATOM 1392 O O . LEU A 1 184 ? -21.895 19.723 -14.430 1.00 34.78 184 LEU A O 1
ATOM 1396 N N . GLU A 1 185 ? -20.712 18.500 -15.872 1.00 32.75 185 GLU A N 1
ATOM 1397 C CA . GLU A 1 185 ? -21.856 18.352 -16.795 1.00 32.75 185 GLU A CA 1
ATOM 1398 C C . GLU A 1 185 ? -22.168 16.913 -17.232 1.00 32.75 185 GLU A C 1
ATOM 1400 O O . GLU A 1 185 ? -22.984 16.714 -18.117 1.00 32.75 185 GLU A O 1
ATOM 1405 N N . TYR A 1 186 ? -21.590 15.880 -16.600 1.00 30.58 186 TYR A N 1
ATOM 1406 C CA . TYR A 1 186 ? -21.822 14.491 -17.047 1.00 30.58 186 TYR A CA 1
ATOM 1407 C C . TYR A 1 186 ? -22.437 13.530 -16.014 1.00 30.58 186 TYR A C 1
ATOM 1409 O O . TYR A 1 186 ? -22.730 12.384 -16.341 1.00 30.58 186 TYR A O 1
ATOM 1417 N N . ALA A 1 187 ? -22.682 13.957 -14.771 1.00 32.28 187 ALA A N 1
ATOM 1418 C CA . ALA A 1 187 ? -23.180 13.049 -13.725 1.00 32.28 187 ALA A CA 1
ATOM 1419 C C . ALA A 1 187 ? -24.673 13.207 -13.373 1.00 32.28 187 ALA A C 1
ATOM 1421 O O . ALA A 1 187 ? -25.179 12.424 -12.574 1.00 32.28 187 ALA A O 1
ATOM 1422 N N . ALA A 1 188 ? -25.393 14.171 -13.957 1.00 33.22 188 ALA A N 1
ATOM 1423 C CA . ALA A 1 188 ? -26.792 14.435 -13.598 1.00 33.22 188 ALA A CA 1
ATOM 1424 C C . ALA A 1 188 ? -27.840 13.789 -14.530 1.00 33.22 188 ALA A C 1
ATOM 1426 O O . ALA A 1 188 ? -29.023 13.842 -14.217 1.00 33.22 188 ALA A O 1
ATOM 1427 N N . GLU A 1 189 ? -27.449 13.147 -15.637 1.00 33.88 189 GLU A N 1
ATOM 1428 C CA . GLU A 1 189 ? -28.413 12.733 -16.677 1.00 33.88 189 GLU A CA 1
ATOM 1429 C C . GLU A 1 189 ? -28.717 11.223 -16.736 1.00 33.88 189 GLU A C 1
ATOM 1431 O O . GLU A 1 189 ? -29.302 10.737 -17.699 1.00 33.88 189 GLU A O 1
ATOM 1436 N N . LYS A 1 190 ? -28.373 10.443 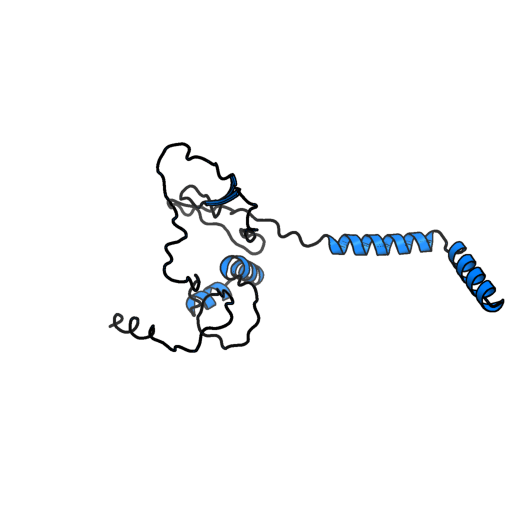-15.702 1.00 35.31 190 LYS A N 1
ATOM 1437 C CA . LYS A 1 190 ? -28.804 9.030 -15.603 1.00 35.31 190 LYS A CA 1
ATOM 1438 C C . LYS A 1 190 ? -29.266 8.615 -14.210 1.00 35.31 190 LYS A C 1
ATOM 1440 O O . LYS A 1 190 ? -28.857 7.583 -13.684 1.00 35.31 190 LYS A O 1
ATOM 1445 N N . ALA A 1 191 ? -30.155 9.416 -13.641 1.00 38.56 191 ALA A N 1
ATOM 1446 C CA . ALA A 1 191 ? -31.019 8.989 -12.548 1.00 38.56 191 ALA A CA 1
ATOM 1447 C C . ALA A 1 191 ? -32.417 9.605 -12.730 1.00 38.56 191 ALA A C 1
ATOM 1449 O O . ALA A 1 191 ? -32.838 10.456 -11.953 1.00 38.56 191 ALA A O 1
ATOM 1450 N N . ALA A 1 192 ? -33.097 9.194 -13.801 1.00 35.25 192 ALA A N 1
ATOM 1451 C CA . ALA A 1 192 ? -34.537 9.328 -13.998 1.00 35.25 192 ALA A CA 1
ATOM 1452 C C . ALA A 1 192 ? -35.049 8.045 -14.661 1.00 35.25 192 ALA A C 1
ATOM 1454 O O . ALA A 1 192 ? -34.347 7.553 -15.578 1.00 35.25 192 ALA A O 1
#

InterPro domains:
  IPR001139 Glycoside hydrolase family 30 [PR00843] (56-75)
  IPR001139 Glycoside hydrolase family 30 [PR00843] (111-131)
  IPR001139 Glycoside hydrolase family 30 [PTHR11069] (32-153)
  IPR013780 Glycosyl hydrolase, all-beta [G3DSA:2.60.40.1180] (79-158)

Foldseek 3Di:
DDPVVVVVVVVVVVVVVPCDPVNVVVVVVVVVVVVVVVPPDDPDFADFDWDDPPDQATDGDFALPDDGDDDDDDDDDPQKDWDFDDDSHYRDRDIDIGGHDPDDPDDDDDDDDPVDDDDDDQDDADDDDPVVVVVLVVGDPRSSVVVCVRHQDADDDDDDDDDDDDRDDDDDDPDDDDDDDDPPPPPPPPDD

Organism: NCBI:txid543379

Sequence (192 aa):
MSDADRADLEARYASELRKGPLYSAVKIFEFTAILAVLCSGAVVAQDCKPVHFGYDSIVCECNATHCDSYPDPISPGKGAFIWYATSRNGQRLKRTDGKIQSKPNGGYTVRIDSDKLYQSIQGFGGAFTDSAGINIKSLSPKTRENLINIGMQCDEVASYQLPLLTGCATPTLPGMGRTLLPFLEYAAEKAA

Radius of gyration: 28.96 Å; chains: 1; bounding box: 77×55×72 Å

pLDDT: mean 73.09, std 22.61, range [29.12, 97.69]